Protein AF-A0A950DQW6-F1 (afdb_monomer_lite)

Foldseek 3Di:
DDDDDDPDPDDDDPPDDDDDQCPV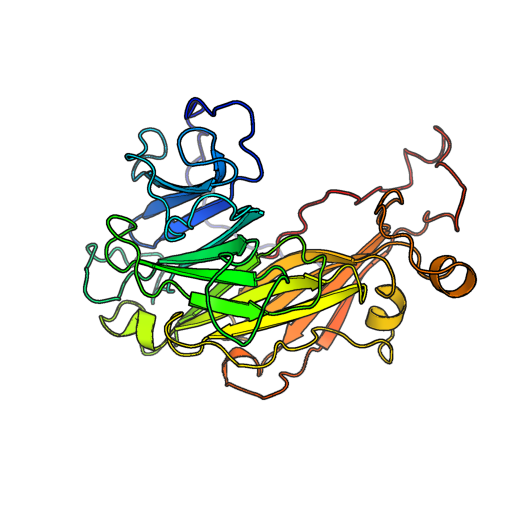ADPFKDDWDWDAWLLQKIKIKIFAGVVALPGFIWIWIDNPNHDIDPIDGLADDAPRPKHWAHKEKEWQAALDSPDNDDQDLLQLTKMKMWTFIFDRCDDDPPAHGFIFTWMWIGSRSVPDIDLTDTLEHDHHDKDDKYKYKEFDSVCRSHSQRQQQIKIWMWIAHQVFLWIWIKIDRGNSNDIDHDTATLDDCVDPVNVQSGQFKDWLYKEAQHADPLHGKIKTKMWHAGNPVCVVVNHDSVLPDFTFWMKMWIFSCVNVDDVVTDIDIDTPGGFPPRDPPDDPQDPVCVVRTDRCSPDNNYDYDDND

Structure (mmCIF, N/CA/C/O backbone):
data_AF-A0A950DQW6-F1
#
_entry.id   AF-A0A950DQW6-F1
#
loop_
_atom_site.group_PDB
_atom_site.id
_atom_site.type_symbol
_atom_site.label_atom_id
_atom_site.label_alt_id
_atom_site.label_comp_id
_atom_site.label_asym_id
_atom_site.label_entity_id
_atom_site.label_seq_id
_atom_site.pdbx_PDB_ins_code
_atom_site.Cartn_x
_atom_site.Cartn_y
_atom_site.Cartn_z
_atom_site.occupancy
_atom_site.B_iso_or_equiv
_atom_site.auth_seq_id
_atom_site.auth_comp_id
_atom_site.auth_asym_id
_atom_site.auth_atom_id
_atom_site.pdbx_PDB_model_num
ATOM 1 N N . MET A 1 1 ? -10.529 -20.775 -22.006 1.00 30.48 1 MET A N 1
ATOM 2 C CA . MET A 1 1 ? -11.996 -20.760 -21.811 1.00 30.48 1 MET A CA 1
ATOM 3 C C . MET A 1 1 ? -12.328 -21.709 -20.666 1.00 30.48 1 MET A C 1
ATOM 5 O O . MET A 1 1 ? -12.429 -22.908 -20.880 1.00 30.48 1 MET A O 1
ATOM 9 N N . ILE A 1 2 ? -12.383 -21.191 -19.439 1.00 21.44 2 ILE A N 1
ATOM 10 C CA . ILE A 1 2 ? -12.885 -21.919 -18.269 1.00 21.44 2 ILE A CA 1
ATOM 11 C C . ILE A 1 2 ? -14.043 -21.086 -17.743 1.00 21.44 2 ILE A C 1
ATOM 13 O O . ILE A 1 2 ? -13.856 -20.002 -17.204 1.00 21.44 2 ILE A O 1
ATOM 17 N N . THR A 1 3 ? -15.249 -21.579 -17.986 1.00 24.48 3 THR A N 1
ATOM 18 C CA . THR A 1 3 ? -16.487 -21.038 -17.442 1.00 24.48 3 THR A CA 1
ATOM 19 C C . THR A 1 3 ? -16.648 -21.609 -16.037 1.00 24.48 3 THR A C 1
ATOM 21 O O . THR A 1 3 ? -16.769 -22.824 -15.881 1.00 24.48 3 THR A O 1
ATOM 24 N N . ARG A 1 4 ? -16.672 -20.760 -15.008 1.00 22.86 4 ARG A N 1
ATOM 25 C CA . ARG A 1 4 ? -17.333 -21.093 -13.743 1.00 22.86 4 ARG A CA 1
ATOM 26 C C . ARG A 1 4 ? -18.524 -20.166 -13.578 1.00 22.86 4 ARG A C 1
ATOM 28 O O . ARG A 1 4 ? -18.379 -18.953 -13.532 1.00 22.86 4 ARG A O 1
ATOM 35 N N . VAL A 1 5 ? -19.700 -20.782 -13.547 1.00 30.80 5 VAL A N 1
ATOM 36 C CA . VAL A 1 5 ? -20.969 -20.156 -13.192 1.00 30.80 5 VAL A CA 1
ATOM 37 C C . VAL A 1 5 ? -21.014 -20.142 -11.667 1.00 30.80 5 VAL A C 1
ATOM 39 O O . VAL A 1 5 ? -21.208 -21.189 -11.052 1.00 30.80 5 VAL A O 1
ATOM 42 N N . ALA A 1 6 ? -20.765 -18.986 -11.056 1.00 29.41 6 ALA A N 1
ATOM 43 C CA . ALA A 1 6 ? -21.131 -18.762 -9.666 1.00 29.41 6 ALA A CA 1
ATOM 44 C C . ALA A 1 6 ? -22.599 -18.322 -9.648 1.00 29.41 6 ALA A C 1
ATOM 46 O O . ALA A 1 6 ? -22.959 -17.309 -10.247 1.00 29.41 6 ALA A O 1
ATOM 47 N N . ASN A 1 7 ? -23.454 -19.116 -9.005 1.00 33.16 7 ASN A N 1
ATOM 48 C CA . ASN A 1 7 ? -24.807 -18.699 -8.658 1.00 33.16 7 ASN A CA 1
ATOM 49 C C . ASN A 1 7 ? -24.687 -17.600 -7.593 1.00 33.16 7 ASN A C 1
ATOM 51 O O . ASN A 1 7 ? -24.539 -17.904 -6.413 1.00 33.16 7 ASN A O 1
ATOM 55 N N . ALA A 1 8 ? -24.689 -16.338 -8.018 1.00 33.97 8 ALA A N 1
ATOM 56 C CA . ALA A 1 8 ? -24.866 -15.212 -7.116 1.00 33.97 8 ALA A CA 1
ATOM 57 C C . ALA A 1 8 ? -26.352 -15.142 -6.737 1.00 33.97 8 ALA A C 1
ATOM 59 O O . ALA A 1 8 ? -27.194 -14.748 -7.549 1.00 33.97 8 ALA A O 1
ATOM 60 N N . ASP A 1 9 ? -26.678 -15.579 -5.522 1.00 41.03 9 ASP A N 1
ATOM 61 C CA . ASP A 1 9 ? -27.980 -15.326 -4.919 1.00 41.03 9 ASP A CA 1
ATOM 62 C C . ASP A 1 9 ? -28.146 -13.807 -4.758 1.00 41.03 9 ASP A C 1
ATOM 64 O O . ASP A 1 9 ? -27.515 -13.180 -3.912 1.00 41.03 9 ASP A O 1
ATOM 68 N N . SER A 1 10 ? -29.019 -13.233 -5.591 1.00 33.06 10 SER A N 1
ATOM 69 C CA . SER A 1 10 ? -29.395 -11.811 -5.692 1.00 33.06 10 SER A CA 1
ATOM 70 C C . SER A 1 10 ? -28.283 -10.815 -6.095 1.00 33.06 10 SER A C 1
ATOM 72 O O . SER A 1 10 ? -27.164 -10.881 -5.596 1.00 33.06 10 SER A O 1
ATOM 74 N N . PRO A 1 11 ? -28.579 -9.837 -6.983 1.00 36.22 11 PRO A N 1
ATOM 75 C CA . PRO A 1 11 ? -27.675 -8.716 -7.220 1.00 36.22 11 PRO A CA 1
ATOM 76 C C . PRO A 1 11 ? -27.409 -7.982 -5.897 1.00 36.22 11 PRO A C 1
ATOM 78 O O . PRO A 1 11 ? -28.360 -7.803 -5.125 1.00 36.22 11 PRO A O 1
ATOM 81 N N . PRO A 1 12 ? -26.176 -7.514 -5.636 1.00 43.56 12 PRO A N 1
ATOM 82 C CA . PRO A 1 12 ? -25.936 -6.597 -4.530 1.00 43.56 12 PRO A CA 1
ATOM 83 C C . PRO A 1 12 ? -26.882 -5.384 -4.647 1.00 43.56 12 PRO A C 1
ATOM 85 O O . PRO A 1 12 ? -27.310 -5.052 -5.761 1.00 43.56 12 PRO A O 1
ATOM 88 N N . PRO A 1 13 ? -27.241 -4.726 -3.525 1.00 36.94 13 PRO A N 1
ATOM 89 C CA . PRO A 1 13 ? -28.048 -3.510 -3.549 1.00 36.94 13 PRO A CA 1
ATOM 90 C C . PRO A 1 13 ? -27.504 -2.561 -4.616 1.00 36.94 13 PRO A C 1
ATOM 92 O O . PRO A 1 13 ? -26.294 -2.352 -4.677 1.00 36.94 13 PRO A O 1
ATOM 95 N N . ALA A 1 14 ? -28.378 -2.041 -5.484 1.00 34.03 14 ALA A N 1
ATOM 96 C CA . ALA A 1 14 ? -27.968 -1.171 -6.579 1.00 34.03 14 ALA A CA 1
ATOM 97 C C . ALA A 1 14 ? -27.084 -0.041 -6.030 1.00 34.03 14 ALA A C 1
ATOM 99 O O . ALA A 1 14 ? -27.570 0.816 -5.292 1.00 34.03 14 ALA A O 1
ATOM 100 N N . MET A 1 15 ? -25.790 -0.063 -6.365 1.00 31.48 15 MET A N 1
ATOM 101 C CA . MET A 1 15 ? -24.865 1.005 -6.007 1.00 31.48 15 MET A CA 1
ATOM 102 C C . MET A 1 15 ? -25.281 2.252 -6.783 1.00 31.48 15 MET A C 1
ATOM 104 O O . MET A 1 15 ? -24.965 2.416 -7.959 1.00 31.48 15 MET A O 1
ATOM 108 N N . THR A 1 16 ? -26.067 3.116 -6.151 1.00 36.66 16 THR A N 1
ATOM 109 C CA . THR A 1 16 ? -26.321 4.454 -6.672 1.00 36.66 16 THR A CA 1
ATOM 110 C C . THR A 1 16 ? -25.118 5.314 -6.330 1.00 36.66 16 THR A C 1
ATOM 112 O O . THR A 1 16 ? -24.891 5.600 -5.156 1.00 36.66 16 THR A O 1
ATOM 115 N N . PHE A 1 17 ? -24.361 5.737 -7.343 1.00 40.12 17 PHE A N 1
ATOM 116 C CA . PHE A 1 17 ? -23.368 6.792 -7.172 1.00 40.12 17 PHE A CA 1
ATOM 117 C C . PHE A 1 17 ? -24.068 8.036 -6.610 1.00 40.12 17 PHE A C 1
ATOM 119 O O . PHE A 1 17 ? -25.063 8.512 -7.168 1.00 40.12 17 PHE A O 1
ATOM 126 N N . THR A 1 18 ? -23.600 8.523 -5.464 1.00 44.94 18 THR A N 1
ATOM 127 C CA . THR A 1 18 ? -24.078 9.772 -4.874 1.00 44.94 18 THR A CA 1
ATOM 128 C C . THR A 1 18 ? -23.584 10.968 -5.689 1.00 44.94 18 THR A C 1
ATOM 130 O O . THR A 1 18 ? -22.710 10.867 -6.548 1.00 44.94 18 THR A O 1
ATOM 133 N N . LYS A 1 19 ? -24.198 12.129 -5.451 1.00 45.84 19 LYS A N 1
ATOM 134 C CA . LYS A 1 19 ? -23.789 13.408 -6.041 1.00 45.84 19 LYS A CA 1
ATOM 135 C C . LYS A 1 19 ? -22.305 13.660 -5.743 1.00 45.84 19 LYS A C 1
ATOM 137 O O . LYS A 1 19 ? -21.916 13.514 -4.590 1.00 45.84 19 LYS A O 1
ATOM 142 N N . ASN A 1 20 ? -21.531 14.088 -6.748 1.00 45.97 20 ASN A N 1
ATOM 143 C CA . ASN A 1 20 ? -20.126 14.484 -6.592 1.00 45.97 20 ASN A CA 1
ATOM 144 C C . ASN A 1 20 ? -19.939 15.328 -5.321 1.00 45.97 20 ASN A C 1
ATOM 146 O O . ASN A 1 20 ? -20.521 16.414 -5.207 1.00 45.97 20 ASN A O 1
ATOM 150 N N . ALA A 1 21 ? -19.144 14.821 -4.381 1.00 48.75 21 ALA A N 1
ATOM 151 C CA . ALA A 1 21 ? -18.649 15.604 -3.265 1.00 48.75 21 ALA A CA 1
ATOM 152 C C . ALA A 1 21 ? -17.524 16.493 -3.808 1.00 48.75 21 ALA A C 1
ATOM 154 O O . ALA A 1 21 ? -16.380 16.068 -3.926 1.00 48.75 21 ALA A O 1
ATOM 155 N N . ASP A 1 22 ? -17.877 17.708 -4.221 1.00 48.94 22 ASP A N 1
ATOM 156 C CA . ASP A 1 22 ? -16.896 18.730 -4.576 1.00 48.94 22 ASP A CA 1
ATOM 157 C C . ASP A 1 22 ? -16.252 19.233 -3.278 1.00 48.94 22 ASP A C 1
ATOM 159 O O . ASP A 1 22 ? -16.757 20.138 -2.606 1.00 48.94 22 ASP A O 1
ATOM 163 N N . VAL A 1 23 ? -15.169 18.574 -2.872 1.00 51.16 23 VAL A N 1
ATOM 164 C CA . VAL A 1 23 ? -14.295 19.020 -1.785 1.00 51.16 23 VAL A CA 1
ATOM 165 C C . VAL A 1 23 ? -13.404 20.136 -2.314 1.00 51.16 23 VAL A C 1
ATOM 167 O O . VAL A 1 23 ? -12.206 19.935 -2.404 1.00 51.16 23 VAL A O 1
ATOM 170 N N . GLY A 1 24 ? -14.006 21.264 -2.724 1.00 45.72 24 GLY A N 1
ATOM 171 C CA . GLY A 1 24 ? -13.382 22.374 -3.460 1.00 45.72 24 GLY A CA 1
ATOM 172 C C . GLY A 1 24 ? -11.857 22.378 -3.399 1.00 45.72 24 GLY A C 1
ATOM 173 O O . GLY A 1 24 ? -11.279 22.978 -2.493 1.00 45.72 24 GLY A O 1
ATOM 174 N N . SER A 1 25 ? -11.221 21.651 -4.322 1.00 45.28 25 SER A N 1
ATOM 175 C CA . SER A 1 25 ? -9.782 21.443 -4.258 1.00 45.28 25 SER A CA 1
ATOM 176 C C . SER A 1 25 ? -9.095 22.688 -4.799 1.00 45.28 25 SER A C 1
ATOM 178 O O . SER A 1 25 ? -9.483 23.269 -5.821 1.00 45.28 25 SER A O 1
ATOM 180 N N . GLY A 1 26 ? -8.096 23.165 -4.059 1.00 45.03 26 GLY A N 1
ATOM 181 C CA . GLY A 1 26 ? -7.229 24.230 -4.534 1.00 45.03 26 GLY A CA 1
ATOM 182 C C . GLY A 1 26 ? -6.504 23.802 -5.811 1.00 45.03 26 GLY A C 1
ATOM 183 O O . GLY A 1 26 ? -6.359 22.620 -6.117 1.00 45.03 26 GLY A O 1
ATOM 184 N N . LYS A 1 27 ? -6.017 24.780 -6.576 1.00 43.19 27 LYS A N 1
ATOM 185 C CA . LYS A 1 27 ? -5.083 24.506 -7.673 1.00 43.19 27 LYS A CA 1
ATOM 186 C C . LYS A 1 27 ? -3.888 23.725 -7.110 1.00 43.19 27 LYS A C 1
ATOM 188 O O . LYS A 1 27 ? -3.197 24.270 -6.255 1.00 43.19 27 LYS A O 1
ATOM 193 N N . GLY A 1 28 ? -3.646 22.516 -7.613 1.00 54.31 28 GLY A N 1
ATOM 194 C CA . GLY A 1 28 ? -2.479 21.710 -7.246 1.00 54.31 28 GLY A CA 1
ATOM 195 C C . GLY A 1 28 ? -2.782 20.364 -6.596 1.00 54.31 28 GLY A C 1
ATOM 196 O O . GLY A 1 28 ? -1.838 19.612 -6.431 1.00 54.31 28 GLY A O 1
ATOM 197 N N . SER A 1 29 ? -4.041 20.037 -6.270 1.00 67.19 29 SER A N 1
ATOM 198 C CA . SER A 1 29 ? -4.356 18.736 -5.667 1.00 67.19 29 SER A CA 1
ATOM 199 C C . SER A 1 29 ? -4.476 17.611 -6.704 1.00 67.19 29 SER A C 1
ATOM 201 O O . SER A 1 29 ? -5.295 17.728 -7.620 1.00 67.19 29 SER A O 1
ATOM 203 N N . ASN A 1 30 ? -3.705 16.531 -6.556 1.00 70.44 30 ASN A N 1
ATOM 204 C CA . ASN A 1 30 ? -3.698 15.351 -7.434 1.00 70.44 30 ASN A CA 1
ATOM 205 C C . ASN A 1 30 ? -3.664 14.033 -6.635 1.00 70.44 30 ASN A C 1
ATOM 207 O O . ASN A 1 30 ? -3.485 14.030 -5.419 1.00 70.44 30 ASN A O 1
ATOM 211 N N . GLU A 1 31 ? -3.925 12.932 -7.348 1.00 76.75 31 GLU A N 1
ATOM 212 C CA . GLU A 1 31 ? -3.813 11.538 -6.878 1.00 76.75 31 GLU A CA 1
ATOM 213 C C . GLU A 1 31 ? -4.526 11.227 -5.553 1.00 76.75 31 GLU A C 1
ATOM 215 O O . GLU A 1 31 ? -3.910 10.845 -4.560 1.00 76.75 31 GLU A O 1
ATOM 220 N N . PRO A 1 32 ? -5.862 11.378 -5.518 1.00 83.38 32 PRO A N 1
ATOM 221 C CA . PRO A 1 32 ? -6.625 10.985 -4.351 1.00 83.38 32 PRO A CA 1
ATOM 222 C C . PRO A 1 32 ? -6.625 9.460 -4.174 1.00 83.38 32 PRO A C 1
ATOM 224 O O . PRO A 1 32 ? -7.004 8.734 -5.094 1.00 83.38 32 PRO A O 1
ATOM 227 N N . GLN A 1 33 ? -6.327 8.989 -2.964 1.00 86.69 33 GLN A N 1
ATOM 228 C CA . GLN A 1 33 ? -6.547 7.598 -2.558 1.00 86.69 33 GLN A CA 1
ATOM 229 C C . GLN A 1 33 ? -7.661 7.509 -1.516 1.00 86.69 33 GLN A C 1
ATOM 231 O O . GLN A 1 33 ? -7.844 8.402 -0.682 1.00 86.69 33 GLN A O 1
ATOM 236 N N . LEU A 1 34 ? -8.420 6.416 -1.564 1.00 89.62 34 LEU A N 1
ATOM 237 C CA . LEU A 1 34 ? -9.551 6.167 -0.678 1.00 89.62 34 LEU A CA 1
ATOM 238 C C . LEU A 1 34 ? -9.427 4.793 -0.029 1.00 89.62 34 LEU A C 1
ATOM 240 O O . LEU A 1 34 ? -9.186 3.802 -0.712 1.00 89.62 34 LEU A O 1
ATOM 244 N N . ILE A 1 35 ? -9.711 4.720 1.269 1.00 89.50 35 ILE A N 1
ATOM 245 C CA . ILE A 1 35 ? -9.928 3.446 1.956 1.00 89.50 35 ILE A CA 1
ATOM 246 C C . ILE A 1 35 ? -11.090 3.548 2.934 1.00 89.50 35 ILE A C 1
ATOM 248 O O . ILE A 1 35 ? -11.353 4.607 3.504 1.00 89.50 35 ILE A O 1
ATOM 252 N N . THR A 1 36 ? -11.790 2.441 3.152 1.00 87.62 36 THR A N 1
ATOM 253 C CA . THR A 1 36 ? -12.895 2.358 4.107 1.00 87.62 36 THR A CA 1
ATOM 254 C C . THR A 1 36 ? -12.518 1.406 5.232 1.00 87.62 36 THR A C 1
ATOM 256 O O . THR A 1 36 ? -12.153 0.260 4.979 1.00 87.62 36 THR A O 1
ATOM 259 N N . ASP A 1 37 ? -12.610 1.878 6.477 1.00 86.19 37 ASP A N 1
ATOM 260 C CA . ASP A 1 37 ? -12.494 0.995 7.633 1.00 86.19 37 ASP A CA 1
ATOM 261 C C . ASP A 1 37 ? -13.801 0.224 7.863 1.00 86.19 37 ASP A C 1
ATOM 263 O O . ASP A 1 37 ? -14.869 0.527 7.330 1.00 86.19 37 ASP A O 1
ATOM 267 N N . GLN A 1 38 ? -13.738 -0.779 8.723 1.00 78.31 38 GLN A N 1
ATOM 268 C CA . GLN A 1 38 ? -14.866 -1.665 9.002 1.00 78.31 38 GLN A CA 1
ATOM 269 C C . GLN A 1 38 ? -16.037 -0.998 9.740 1.00 78.31 38 GLN A C 1
ATOM 271 O O . GLN A 1 38 ? -17.124 -1.566 9.821 1.00 78.31 38 GLN A O 1
ATOM 276 N N . THR A 1 39 ? -15.865 0.220 10.257 1.00 79.62 39 THR A N 1
ATOM 277 C CA . THR A 1 39 ? -16.995 1.001 10.784 1.00 79.62 39 THR A CA 1
ATOM 278 C C . THR A 1 39 ? -17.827 1.633 9.665 1.00 79.62 39 THR A C 1
ATOM 280 O O . THR A 1 39 ? -18.863 2.237 9.939 1.00 79.62 39 THR A O 1
ATOM 283 N N . GLY A 1 40 ? -17.385 1.501 8.408 1.00 82.38 40 GLY A N 1
ATOM 284 C CA . GLY A 1 40 ? -17.963 2.164 7.243 1.00 82.38 40 GLY A CA 1
ATOM 285 C C . GLY A 1 40 ? -17.451 3.593 7.057 1.00 82.38 40 GLY A C 1
ATOM 286 O O . GLY A 1 40 ? -17.933 4.306 6.176 1.00 82.38 40 GLY A O 1
ATOM 287 N N . LYS A 1 41 ? -16.478 4.035 7.866 1.00 86.81 41 LYS A N 1
ATOM 288 C CA . LYS A 1 41 ? -15.852 5.342 7.691 1.00 86.81 41 LYS A CA 1
ATOM 289 C C . LYS A 1 41 ? -14.847 5.263 6.550 1.00 86.81 41 LYS A C 1
ATOM 291 O O . LYS A 1 41 ? -13.959 4.417 6.547 1.00 86.81 41 LYS A O 1
ATOM 296 N N . THR A 1 42 ? -14.988 6.174 5.599 1.00 90.88 42 THR A N 1
ATOM 297 C CA . THR A 1 42 ? -14.091 6.313 4.454 1.00 90.88 42 THR A CA 1
ATOM 298 C C . THR A 1 42 ? -13.107 7.444 4.701 1.00 90.88 42 THR A C 1
ATOM 300 O O . THR A 1 42 ? -13.492 8.506 5.193 1.00 90.88 42 THR A O 1
ATOM 303 N N . TYR A 1 43 ? -11.851 7.212 4.349 1.00 92.06 43 TYR A N 1
ATOM 304 C CA . TYR A 1 43 ? -10.736 8.142 4.430 1.00 92.06 43 TYR A CA 1
ATOM 305 C C . TYR A 1 43 ? -10.285 8.469 3.017 1.00 92.06 43 TYR A C 1
ATOM 307 O O . TYR A 1 43 ? -10.163 7.567 2.197 1.00 92.06 43 TYR A O 1
ATOM 315 N N . LEU A 1 44 ? -10.066 9.749 2.754 1.00 91.19 44 LEU A N 1
ATOM 316 C CA . LEU A 1 44 ? -9.563 10.300 1.505 1.00 91.19 44 LEU A CA 1
ATOM 317 C C . LEU A 1 44 ? -8.228 10.967 1.810 1.00 91.19 44 LEU A C 1
ATOM 319 O O . LEU A 1 44 ? -8.213 11.896 2.617 1.00 91.19 44 LEU A O 1
ATOM 323 N N . THR A 1 45 ? -7.150 10.523 1.177 1.00 88.50 45 THR A N 1
ATOM 324 C CA . THR A 1 45 ? -5.857 11.218 1.185 1.00 88.50 45 THR A CA 1
ATOM 325 C C . THR A 1 45 ? -5.578 11.815 -0.186 1.00 88.50 45 THR A C 1
ATOM 327 O O . THR A 1 45 ? -6.060 11.281 -1.182 1.00 88.50 45 THR A O 1
ATOM 330 N N . TRP A 1 46 ? -4.857 12.929 -0.246 1.00 84.62 46 TRP A N 1
ATOM 331 C CA . TRP A 1 46 ? -4.382 13.522 -1.498 1.00 84.62 46 TRP A CA 1
ATOM 332 C C . TRP A 1 46 ? -3.117 14.341 -1.263 1.00 84.62 46 TRP A C 1
ATOM 334 O O . TRP A 1 46 ? -2.830 14.767 -0.136 1.00 84.62 46 TRP A O 1
ATOM 344 N N . GLN A 1 47 ? -2.418 14.614 -2.359 1.00 79.19 47 GLN A N 1
ATOM 345 C CA . GLN A 1 47 ? -1.258 15.488 -2.378 1.00 79.19 47 GLN A CA 1
ATOM 346 C C . GLN A 1 47 ? -1.573 16.861 -2.970 1.00 79.19 47 GLN A C 1
ATOM 348 O O . GLN A 1 47 ? -2.585 17.042 -3.648 1.00 79.19 47 GLN A O 1
ATOM 353 N N . GLY A 1 48 ? -0.727 17.850 -2.669 1.00 64.50 48 GLY A N 1
ATOM 354 C CA . GLY A 1 48 ? -0.744 19.157 -3.325 1.00 64.50 48 GLY A CA 1
ATOM 355 C C . GLY A 1 48 ? -1.795 20.160 -2.829 1.00 64.50 48 GLY A C 1
ATOM 356 O O . GLY A 1 48 ? -2.401 20.887 -3.623 1.00 64.50 48 GLY A O 1
ATOM 357 N N . ASP A 1 49 ? -2.019 20.259 -1.515 1.00 65.06 49 ASP A N 1
ATOM 358 C CA . ASP A 1 49 ? -2.869 21.319 -0.954 1.00 65.06 49 ASP A CA 1
ATOM 359 C C . ASP A 1 49 ? -2.078 22.617 -0.682 1.00 65.06 49 ASP A C 1
ATOM 361 O O . ASP A 1 49 ? -1.018 22.610 -0.064 1.00 65.06 49 ASP A O 1
ATOM 365 N N . SER A 1 50 ? -2.610 23.752 -1.151 1.00 53.31 50 SER A N 1
ATOM 366 C CA . SER A 1 50 ? -2.044 25.103 -0.977 1.00 53.31 50 SER A CA 1
ATOM 367 C C . SER A 1 50 ? -2.305 25.756 0.392 1.00 53.31 50 SER A C 1
ATOM 369 O O . SER A 1 50 ? -1.781 26.838 0.670 1.00 53.31 50 SER A O 1
ATOM 371 N N . THR A 1 51 ? -3.170 25.160 1.218 1.00 56.50 51 THR A N 1
ATOM 372 C CA . THR A 1 51 ? -3.563 25.676 2.544 1.00 56.50 51 THR A CA 1
ATOM 373 C C . THR A 1 51 ? -2.600 25.261 3.654 1.00 56.50 51 THR A C 1
ATOM 375 O O . THR A 1 51 ? -2.481 25.950 4.669 1.00 56.50 51 THR A O 1
ATOM 378 N N . VAL A 1 52 ? -1.874 24.171 3.428 1.00 55.62 52 VAL A N 1
ATOM 379 C CA . VAL A 1 52 ? -0.617 23.814 4.086 1.00 55.62 52 VAL A CA 1
ATOM 380 C C . VAL A 1 52 ? 0.521 24.253 3.159 1.00 55.62 52 VAL A C 1
ATOM 382 O O . VAL A 1 52 ? 0.298 24.431 1.966 1.00 55.62 52 VAL A O 1
ATOM 385 N N . ALA A 1 53 ? 1.711 24.556 3.685 1.00 55.19 53 ALA A N 1
ATOM 386 C CA . ALA A 1 53 ? 2.826 25.007 2.850 1.00 55.19 53 ALA A CA 1
ATOM 387 C C . ALA A 1 53 ? 3.045 23.999 1.707 1.00 55.19 53 ALA A C 1
ATOM 389 O O . ALA A 1 53 ? 3.400 22.857 1.964 1.00 55.19 53 ALA A O 1
ATOM 390 N N . PHE A 1 54 ? 2.730 24.407 0.476 1.00 51.66 54 PHE A N 1
ATOM 391 C CA . PHE A 1 54 ? 2.693 23.497 -0.661 1.00 51.66 54 PHE A CA 1
ATOM 392 C C . PHE A 1 54 ? 4.087 22.926 -0.959 1.00 51.66 54 PHE A C 1
ATOM 394 O O . PHE A 1 54 ? 5.052 23.703 -0.957 1.00 51.66 54 PHE A O 1
ATOM 401 N N . PRO A 1 55 ? 4.171 21.635 -1.333 1.00 57.00 55 PRO A N 1
ATOM 402 C CA . PRO A 1 55 ? 3.095 20.645 -1.382 1.00 57.00 55 PRO A CA 1
ATOM 403 C C . PRO A 1 55 ? 2.935 19.946 -0.029 1.00 57.00 55 PRO A C 1
ATOM 405 O O . PRO A 1 55 ? 3.862 19.325 0.479 1.00 57.00 55 PRO A O 1
ATOM 408 N N . GLY A 1 56 ? 1.744 20.070 0.559 1.00 70.31 56 GLY A N 1
ATOM 409 C CA . GLY A 1 56 ? 1.371 19.318 1.751 1.00 70.31 56 GLY A CA 1
ATOM 410 C C . GLY A 1 56 ? 0.328 18.257 1.421 1.00 70.31 56 GLY A C 1
ATOM 411 O O . GLY A 1 56 ? -0.541 18.465 0.570 1.00 70.31 56 GLY A O 1
ATOM 412 N N . THR A 1 57 ? 0.420 17.139 2.125 1.00 80.25 57 THR A N 1
ATOM 413 C CA . THR A 1 57 ? -0.491 15.999 2.048 1.00 80.25 57 THR A CA 1
ATOM 414 C C . THR A 1 57 ? -1.559 16.092 3.126 1.00 80.25 57 THR A C 1
ATOM 416 O O . THR A 1 57 ? -1.281 16.458 4.277 1.00 80.25 57 THR A O 1
ATOM 419 N N . LEU A 1 58 ? -2.791 15.736 2.788 1.00 84.69 58 LEU A N 1
ATOM 420 C CA . LEU A 1 58 ? -3.912 15.826 3.713 1.00 84.69 58 LEU A CA 1
ATOM 421 C C . LEU A 1 58 ? -4.750 14.563 3.686 1.00 84.69 58 LEU A C 1
ATOM 423 O O . LEU A 1 58 ? -4.944 13.960 2.640 1.00 84.69 58 LEU A O 1
ATOM 427 N N . VAL A 1 59 ? -5.324 14.241 4.842 1.00 88.38 59 VAL A N 1
ATOM 428 C CA . VAL A 1 59 ? -6.364 13.230 4.990 1.00 88.38 59 VAL A CA 1
ATOM 429 C C . VAL A 1 59 ? -7.649 13.883 5.463 1.00 88.38 59 VAL A C 1
ATOM 431 O O . VAL A 1 59 ? -7.673 14.722 6.369 1.00 88.38 59 VAL A O 1
ATOM 434 N N . ASN A 1 60 ? -8.749 13.446 4.872 1.00 89.81 60 ASN A N 1
ATOM 435 C CA . ASN A 1 60 ? -10.097 13.757 5.287 1.00 89.81 60 ASN A CA 1
ATOM 436 C C . ASN A 1 60 ? -10.907 12.470 5.468 1.00 89.81 60 ASN A C 1
ATOM 438 O O . ASN A 1 60 ? -10.528 11.417 4.969 1.00 89.81 60 ASN A O 1
ATOM 442 N N . SER A 1 61 ? -12.023 12.526 6.190 1.00 89.94 61 SER A N 1
ATOM 443 C CA . SER A 1 61 ? -12.871 11.357 6.420 1.00 89.94 61 SER A CA 1
ATOM 444 C C . SER A 1 61 ? -14.354 11.680 6.303 1.00 89.94 61 SER A C 1
ATOM 446 O O . SER A 1 61 ? -14.775 12.813 6.533 1.00 89.94 61 SER A O 1
ATOM 448 N N . THR A 1 62 ? -15.150 10.671 5.971 1.00 88.50 62 THR A N 1
ATOM 449 C CA . THR A 1 62 ? -16.608 10.745 5.866 1.00 88.50 62 THR A CA 1
ATOM 450 C C . THR A 1 62 ? -17.246 9.441 6.337 1.00 88.50 62 THR A C 1
ATOM 452 O O . THR A 1 62 ? -16.662 8.367 6.212 1.00 88.50 62 THR A O 1
ATOM 455 N N . THR A 1 63 ? -18.454 9.523 6.886 1.00 87.31 63 THR A N 1
ATOM 456 C CA . THR A 1 63 ? -19.285 8.355 7.228 1.00 87.31 63 THR A CA 1
ATOM 457 C C . THR A 1 63 ? -20.478 8.188 6.289 1.00 87.31 63 THR A C 1
ATOM 459 O O . THR A 1 63 ? -21.202 7.207 6.398 1.00 87.31 63 THR A O 1
ATOM 462 N N . ASP A 1 64 ? -20.729 9.163 5.410 1.00 83.56 64 ASP A N 1
ATOM 463 C CA . ASP A 1 64 ? -21.902 9.200 4.526 1.00 83.56 64 ASP A CA 1
ATOM 464 C C . ASP A 1 64 ? -21.535 9.345 3.036 1.00 83.56 64 ASP A C 1
ATOM 466 O O . ASP A 1 64 ? -22.417 9.328 2.178 1.00 83.56 64 ASP A O 1
ATOM 470 N N . GLY A 1 65 ? -20.244 9.499 2.720 1.00 80.81 65 GLY A N 1
ATOM 471 C CA . GLY A 1 65 ? -19.744 9.672 1.356 1.00 80.81 65 GLY A CA 1
ATOM 472 C C . GLY A 1 65 ? -20.021 11.050 0.745 1.00 80.81 65 GLY A C 1
ATOM 473 O O . GLY A 1 65 ? -19.737 11.256 -0.431 1.00 80.81 65 GLY A O 1
ATOM 474 N N . THR A 1 66 ? -20.593 11.993 1.500 1.00 78.94 66 THR A N 1
ATOM 475 C CA . THR A 1 66 ? -21.028 13.309 0.991 1.00 78.94 66 THR A CA 1
ATOM 476 C C . THR A 1 66 ? -20.554 14.486 1.841 1.00 78.94 66 THR A C 1
ATOM 478 O O . THR A 1 66 ? -20.297 15.563 1.307 1.00 78.94 66 THR A O 1
ATOM 481 N N . SER A 1 67 ? -20.400 14.283 3.146 1.00 83.50 67 SER A N 1
ATOM 482 C CA . SER A 1 67 ? -19.947 15.267 4.118 1.00 83.50 67 SER A CA 1
ATOM 483 C C . SER A 1 67 ? -18.601 14.822 4.662 1.00 83.50 67 SER A C 1
ATOM 485 O O . SER A 1 67 ? -18.494 13.775 5.307 1.00 83.50 67 SER A O 1
ATOM 487 N N . PHE A 1 68 ? -17.569 15.617 4.405 1.00 86.12 68 PHE A N 1
ATOM 488 C CA . PHE A 1 68 ? -16.222 15.334 4.875 1.00 86.12 68 PHE A CA 1
ATOM 489 C C . PHE A 1 68 ? -15.861 16.197 6.088 1.00 86.12 68 PHE A C 1
ATOM 491 O O . PHE A 1 68 ? -16.342 17.321 6.247 1.00 86.12 68 PHE A O 1
ATOM 498 N N . THR A 1 69 ? -15.015 15.654 6.960 1.00 87.19 69 THR A N 1
ATOM 499 C CA . THR A 1 69 ? -14.461 16.362 8.117 1.00 87.19 69 THR A CA 1
ATOM 500 C C . THR A 1 69 ? -13.537 17.524 7.709 1.00 87.19 69 THR A C 1
ATOM 502 O O . THR A 1 69 ? -13.323 17.823 6.534 1.00 87.19 69 THR A O 1
ATOM 505 N N . THR A 1 70 ? -12.982 18.232 8.693 1.00 85.88 70 THR A N 1
ATOM 506 C CA . THR A 1 70 ? -11.877 19.162 8.430 1.00 85.88 70 THR A CA 1
ATOM 507 C C . THR A 1 70 ? -10.619 18.368 8.065 1.00 85.88 70 THR A C 1
ATOM 509 O O . THR A 1 70 ? -10.276 17.466 8.835 1.00 85.88 70 THR A O 1
ATOM 512 N N . PRO A 1 71 ? -9.914 18.711 6.968 1.00 85.12 71 PRO A N 1
ATOM 513 C CA . PRO A 1 71 ? -8.661 18.059 6.601 1.00 85.12 71 PRO A CA 1
ATOM 514 C C . PRO A 1 71 ? -7.622 18.095 7.727 1.00 85.12 71 PRO A C 1
ATOM 516 O O . PRO A 1 71 ? -7.533 19.061 8.494 1.00 85.12 71 PRO A O 1
ATOM 519 N N . LYS A 1 72 ? -6.833 17.028 7.824 1.00 85.88 72 LYS A N 1
ATOM 520 C CA . LYS A 1 72 ? -5.731 16.856 8.774 1.00 85.88 72 LYS A CA 1
ATOM 521 C C . LYS A 1 72 ? -4.460 16.539 8.005 1.00 85.88 72 LYS A C 1
ATOM 523 O O . LYS A 1 72 ? -4.536 15.809 7.031 1.00 85.88 72 LYS A O 1
ATOM 528 N N . ALA A 1 73 ? -3.319 17.043 8.464 1.00 83.62 73 ALA A N 1
ATOM 529 C CA . ALA A 1 73 ? -2.010 16.670 7.935 1.00 83.62 73 ALA A CA 1
ATOM 530 C C . ALA A 1 73 ? -1.462 15.488 8.756 1.00 83.62 73 ALA A C 1
ATOM 532 O O . ALA A 1 73 ? -1.214 15.671 9.955 1.00 83.62 73 ALA A O 1
ATOM 533 N N . PRO A 1 74 ? -1.343 14.281 8.173 1.00 83.88 74 PRO A N 1
ATOM 534 C CA . PRO A 1 74 ? -0.692 13.153 8.833 1.00 83.88 74 PRO A CA 1
ATOM 535 C C . PRO A 1 74 ? 0.812 13.361 8.929 1.00 83.88 74 PRO A C 1
ATOM 537 O O . PRO A 1 74 ? 1.419 12.987 9.933 1.00 83.88 74 PRO A O 1
ATOM 540 N N . ASP A 1 75 ? 1.386 14.013 7.919 1.00 77.44 75 ASP A N 1
ATOM 541 C CA . ASP A 1 75 ? 2.780 14.402 7.922 1.00 77.44 75 ASP A CA 1
ATOM 542 C C . ASP A 1 75 ? 3.012 15.551 8.913 1.00 77.44 75 ASP A C 1
ATOM 544 O O . ASP A 1 75 ? 2.284 16.554 8.862 1.00 77.44 75 ASP A O 1
ATOM 548 N N . PRO A 1 76 ? 3.972 15.463 9.857 1.00 62.69 76 PRO A N 1
ATOM 549 C CA . PRO A 1 76 ? 4.259 16.601 10.707 1.00 62.69 76 PRO A CA 1
ATOM 550 C C . PRO A 1 76 ? 4.781 17.740 9.836 1.00 62.69 76 PRO A C 1
ATOM 552 O O . PRO A 1 76 ? 5.618 17.498 8.968 1.00 62.69 76 PRO A O 1
ATOM 555 N N . PRO A 1 77 ? 4.334 18.984 10.086 1.00 52.06 77 PRO A N 1
ATOM 556 C CA . PRO A 1 77 ? 4.774 20.121 9.310 1.00 52.06 77 PRO A CA 1
ATOM 557 C C . PRO A 1 77 ? 6.274 20.294 9.487 1.00 52.06 77 PRO A C 1
ATOM 559 O O . PRO A 1 77 ? 6.771 20.691 10.546 1.00 52.06 77 PRO A O 1
ATOM 562 N N . GLY A 1 78 ? 6.972 20.028 8.402 1.00 50.44 78 GLY A N 1
ATOM 563 C CA . GLY A 1 78 ? 8.314 20.477 8.194 1.00 50.44 78 GLY A CA 1
ATOM 564 C C . GLY A 1 78 ? 8.535 21.947 8.353 1.00 50.44 78 GLY A C 1
ATOM 565 O O . GLY A 1 78 ? 7.623 22.765 8.234 1.00 50.44 78 GLY A O 1
ATOM 566 N N . THR A 1 79 ? 9.800 22.324 8.488 1.00 45.31 79 THR A N 1
ATOM 567 C CA . THR A 1 79 ? 10.218 23.729 8.510 1.00 45.31 79 THR A CA 1
ATOM 568 C C . THR A 1 79 ? 10.148 24.420 7.133 1.00 45.31 79 THR A C 1
ATOM 570 O O . THR A 1 79 ? 10.944 25.314 6.858 1.00 45.31 79 THR A O 1
ATOM 573 N N . GLY A 1 80 ? 9.175 24.063 6.283 1.00 43.72 80 GLY A N 1
ATOM 574 C CA . GLY A 1 80 ? 8.768 24.846 5.109 1.00 43.72 80 GLY A CA 1
ATOM 575 C C . GLY A 1 80 ? 9.412 24.475 3.769 1.00 43.72 80 GLY A C 1
ATOM 576 O O . GLY A 1 80 ? 9.311 25.268 2.838 1.00 43.72 80 GLY A O 1
ATOM 577 N N . THR A 1 81 ? 10.065 23.315 3.652 1.00 48.44 81 THR A N 1
ATOM 578 C CA . THR A 1 81 ? 10.688 22.850 2.389 1.00 48.44 81 THR A CA 1
ATOM 579 C C . THR A 1 81 ? 10.376 21.399 2.040 1.00 48.44 81 THR A C 1
ATOM 581 O O . THR A 1 81 ? 10.947 20.869 1.093 1.00 48.44 81 THR A O 1
ATOM 584 N N . GLU A 1 82 ? 9.521 20.739 2.814 1.00 53.59 82 GLU A N 1
ATOM 585 C CA . GLU A 1 82 ? 9.169 19.343 2.575 1.00 53.59 82 GLU A CA 1
ATOM 586 C C . GLU A 1 82 ? 8.188 19.308 1.417 1.00 53.59 82 GLU A C 1
ATOM 588 O O . GLU A 1 82 ? 7.089 19.849 1.516 1.00 53.59 82 GLU A O 1
ATOM 593 N N . LEU A 1 83 ? 8.639 18.756 0.292 1.00 55.84 83 LEU A N 1
ATOM 594 C CA . LEU A 1 83 ? 7.726 18.399 -0.770 1.00 55.84 83 LEU A CA 1
ATOM 595 C C . LEU A 1 83 ? 7.068 17.088 -0.343 1.00 55.84 83 LEU A C 1
ATOM 597 O O . LEU A 1 83 ? 7.782 16.093 -0.353 1.00 55.84 83 LEU A O 1
ATOM 601 N N . GLY A 1 84 ? 5.804 17.104 0.089 1.00 58.62 84 GLY A N 1
ATOM 602 C CA . GLY A 1 84 ? 4.961 15.904 0.131 1.00 58.62 84 GLY A CA 1
ATOM 603 C C . GLY A 1 84 ? 4.505 15.543 -1.283 1.00 58.62 84 GLY A C 1
ATOM 604 O O . GLY A 1 84 ? 4.273 16.444 -2.099 1.00 58.62 84 GLY A O 1
ATOM 605 N N . GLY A 1 85 ? 4.454 14.254 -1.576 1.00 69.94 85 GLY A N 1
ATOM 606 C CA . GLY A 1 85 ? 4.230 13.675 -2.893 1.00 69.94 85 GLY A CA 1
ATOM 607 C C . GLY A 1 85 ? 3.084 12.677 -2.852 1.00 69.94 85 GLY A C 1
ATOM 608 O O . GLY A 1 85 ? 2.100 12.891 -2.147 1.00 69.94 85 GLY A O 1
ATOM 609 N N . ASP A 1 86 ? 3.204 11.606 -3.628 1.00 80.12 86 ASP A N 1
ATOM 610 C CA . ASP A 1 86 ? 2.216 10.533 -3.718 1.00 80.12 86 ASP A CA 1
ATOM 611 C C . ASP A 1 86 ? 1.860 10.016 -2.318 1.00 80.12 86 ASP A C 1
ATOM 613 O O . ASP A 1 86 ? 2.728 9.936 -1.442 1.00 80.12 86 ASP A O 1
ATOM 617 N N . VAL A 1 87 ? 0.570 9.732 -2.106 1.00 85.31 87 VAL A N 1
ATOM 618 C CA . VAL A 1 87 ? 0.033 9.292 -0.811 1.00 85.31 87 VAL A CA 1
ATOM 619 C C . VAL A 1 87 ? -0.767 8.000 -0.899 1.00 85.31 87 VAL A C 1
ATOM 621 O O . VAL A 1 87 ? -1.667 7.885 -1.730 1.00 85.31 87 VAL A O 1
ATOM 624 N N . ALA A 1 88 ? -0.592 7.122 0.087 1.00 90.19 88 ALA A N 1
ATOM 625 C CA . ALA A 1 88 ? -1.377 5.905 0.250 1.00 90.19 88 ALA A CA 1
ATOM 626 C C . ALA A 1 88 ? -2.004 5.767 1.650 1.00 90.19 88 ALA A C 1
ATOM 628 O O . ALA A 1 88 ? -1.693 6.496 2.597 1.00 90.19 88 ALA A O 1
ATOM 629 N N . LEU A 1 89 ? -2.983 4.860 1.756 1.00 93.06 89 LEU A N 1
ATOM 630 C CA . LEU A 1 89 ? -3.674 4.538 3.004 1.00 93.06 89 LEU A CA 1
ATOM 631 C C . LEU A 1 89 ? -3.932 3.036 3.116 1.00 93.06 89 LEU A C 1
ATOM 633 O O . LEU A 1 89 ? -4.464 2.419 2.193 1.00 93.06 89 LEU A O 1
ATOM 637 N N . ALA A 1 90 ? -3.726 2.491 4.312 1.00 94.12 90 ALA A N 1
ATOM 638 C CA . ALA A 1 90 ? -4.146 1.143 4.682 1.00 94.12 90 ALA A CA 1
ATOM 639 C C . ALA A 1 90 ? -4.953 1.133 5.992 1.00 94.12 90 ALA A C 1
ATOM 641 O O . ALA A 1 90 ? -4.940 2.080 6.779 1.00 94.12 90 ALA A O 1
ATOM 642 N N . THR A 1 91 ? -5.667 0.038 6.270 1.00 93.25 91 THR A N 1
ATOM 643 C CA . THR A 1 91 ? -6.371 -0.148 7.552 1.00 93.25 91 THR A CA 1
ATOM 644 C C . THR A 1 91 ? -6.167 -1.541 8.125 1.00 93.25 91 THR A C 1
ATOM 646 O O . THR A 1 91 ? -6.026 -2.521 7.389 1.00 93.25 91 THR A O 1
ATOM 649 N N . THR A 1 92 ? -6.213 -1.646 9.455 1.00 92.25 92 THR A N 1
ATOM 650 C CA . THR A 1 92 ? -6.261 -2.941 10.147 1.00 92.25 92 THR A CA 1
ATOM 651 C C . THR A 1 92 ? -7.426 -3.787 9.640 1.00 92.25 92 THR A C 1
ATOM 653 O O . THR A 1 92 ? -8.517 -3.272 9.390 1.00 92.25 92 THR A O 1
ATOM 656 N N . ASN A 1 93 ? -7.228 -5.101 9.550 1.00 89.56 93 ASN A N 1
ATOM 657 C CA . ASN A 1 93 ? -8.245 -6.019 9.048 1.00 89.56 93 ASN A CA 1
ATOM 658 C C . ASN A 1 93 ? -9.129 -6.582 10.166 1.00 89.56 93 ASN A C 1
ATOM 660 O O . ASN A 1 93 ? -8.783 -6.604 11.349 1.00 89.56 93 ASN A O 1
ATOM 664 N N . TRP A 1 94 ? -10.268 -7.128 9.752 1.00 84.50 94 TRP A N 1
ATOM 665 C CA . TRP A 1 94 ? -11.377 -7.469 10.639 1.00 84.50 94 TRP A CA 1
ATOM 666 C C . TRP A 1 94 ? -11.752 -8.946 10.567 1.00 84.50 94 TRP A C 1
ATOM 668 O O . TRP A 1 94 ? -11.506 -9.601 9.550 1.00 84.50 94 TRP A O 1
ATOM 678 N N . PRO A 1 95 ? -12.348 -9.526 11.623 1.00 82.12 95 PRO A N 1
ATOM 679 C CA . PRO A 1 95 ? -12.645 -10.952 11.647 1.00 82.12 95 PRO A CA 1
ATOM 680 C C . PRO A 1 95 ? -13.770 -11.322 10.673 1.00 82.12 95 PRO A C 1
ATOM 682 O O . PRO A 1 95 ? -13.769 -12.437 10.158 1.00 82.12 95 PRO A O 1
ATOM 685 N N . SER A 1 96 ? -14.677 -10.399 10.324 1.00 79.56 96 SER A N 1
ATOM 686 C CA . SER A 1 96 ? -15.724 -10.598 9.306 1.00 79.56 96 SER A CA 1
ATOM 687 C C . SER A 1 96 ? -16.181 -9.276 8.683 1.00 79.56 96 SER A C 1
ATOM 689 O O . SER A 1 96 ? -16.028 -8.234 9.310 1.00 79.56 96 SER A O 1
ATOM 691 N N . PHE A 1 97 ? -16.792 -9.331 7.496 1.00 71.06 97 PHE A N 1
ATOM 692 C CA . PHE A 1 97 ? -17.396 -8.167 6.828 1.00 71.06 97 PHE A CA 1
ATOM 693 C C . PHE A 1 97 ? -18.632 -7.605 7.533 1.00 71.06 97 PHE A C 1
ATOM 695 O O . PHE A 1 97 ? -19.022 -6.470 7.286 1.00 71.06 97 PHE A O 1
ATOM 702 N N . THR A 1 98 ? -19.262 -8.407 8.387 1.00 74.00 98 THR A N 1
ATOM 703 C CA . THR A 1 98 ? -20.436 -8.013 9.173 1.00 74.00 98 THR A CA 1
ATOM 704 C C . THR A 1 98 ? -20.068 -7.479 10.549 1.00 74.00 98 THR A C 1
ATOM 706 O O . THR A 1 98 ? -20.953 -7.079 11.299 1.00 74.00 98 THR A O 1
ATOM 709 N N . ASP A 1 99 ? -18.787 -7.531 10.913 1.00 71.62 99 ASP A N 1
ATOM 710 C CA . ASP A 1 99 ? -18.335 -6.916 12.148 1.00 71.62 99 ASP A CA 1
ATOM 711 C C . ASP A 1 99 ? -18.414 -5.400 11.964 1.00 71.62 99 ASP A C 1
ATOM 713 O O . ASP A 1 99 ? -17.963 -4.887 10.948 1.00 71.62 99 ASP A O 1
ATOM 717 N N . THR A 1 100 ? -19.035 -4.685 12.895 1.00 70.06 100 THR A N 1
ATOM 718 C CA . THR A 1 100 ? -19.154 -3.216 12.857 1.00 70.06 100 THR A CA 1
ATOM 719 C C . THR A 1 100 ? -18.873 -2.678 14.254 1.00 70.06 100 THR A C 1
ATOM 721 O O . THR A 1 100 ? -19.784 -2.233 14.964 1.00 70.06 100 THR A O 1
ATOM 724 N N . PRO A 1 101 ? -17.632 -2.808 14.727 1.00 68.88 101 PRO A N 1
ATOM 725 C CA . PRO A 1 101 ? -17.304 -2.442 16.089 1.00 68.88 101 PRO A CA 1
ATOM 726 C C . PRO A 1 101 ? -17.364 -0.932 16.241 1.00 68.88 101 PRO A C 1
ATOM 728 O O . PRO A 1 101 ? -17.095 -0.171 15.310 1.00 68.88 101 PRO A O 1
ATOM 731 N N . ALA A 1 102 ? -17.706 -0.489 17.448 1.00 69.56 102 ALA A N 1
ATOM 732 C CA . ALA A 1 102 ? -17.641 0.926 17.759 1.00 69.56 102 ALA A CA 1
ATOM 733 C C . ALA A 1 102 ? -16.199 1.428 17.545 1.00 69.56 102 ALA A C 1
ATOM 735 O O . ALA A 1 102 ? -15.257 0.729 17.946 1.00 69.56 102 ALA A O 1
ATOM 736 N N . PRO A 1 103 ? -16.018 2.632 16.971 1.00 66.06 103 PRO A N 1
ATOM 737 C CA . PRO A 1 103 ? -14.725 3.296 16.959 1.00 66.06 103 PRO A CA 1
ATOM 738 C C . PRO A 1 103 ? -14.104 3.256 18.353 1.00 66.06 103 PRO A C 1
ATOM 740 O O . PRO A 1 103 ? -14.716 3.701 19.328 1.00 66.06 103 PRO A O 1
ATOM 743 N N . ASN A 1 104 ? -12.905 2.692 18.466 1.00 65.38 104 ASN A N 1
ATOM 744 C CA . ASN A 1 104 ? -12.181 2.653 19.726 1.00 65.38 104 ASN A CA 1
ATOM 745 C C . ASN A 1 104 ? -10.777 3.216 19.535 1.00 65.38 104 ASN A C 1
ATOM 747 O O . ASN A 1 104 ? -10.051 2.817 18.633 1.00 65.38 104 ASN A O 1
ATOM 751 N N . ALA A 1 105 ? -10.382 4.107 20.443 1.00 65.00 105 ALA A N 1
ATOM 752 C CA . ALA A 1 105 ? -9.033 4.671 20.490 1.00 65.00 105 ALA A CA 1
ATOM 753 C C . ALA A 1 105 ? -7.971 3.647 20.943 1.00 65.00 105 ALA A C 1
ATOM 755 O O . ALA A 1 105 ? -6.813 3.998 21.151 1.00 65.00 105 ALA A O 1
ATOM 756 N N . THR A 1 106 ? -8.364 2.386 21.155 1.00 64.75 106 THR A N 1
ATOM 757 C CA . THR A 1 106 ? -7.506 1.346 21.726 1.00 64.75 106 THR A CA 1
ATOM 758 C C . THR A 1 106 ? -6.639 0.630 20.696 1.00 64.75 106 THR A C 1
ATOM 760 O O . THR A 1 106 ? -5.822 -0.174 21.111 1.00 64.75 106 THR A O 1
ATOM 763 N N . GLY A 1 107 ? -6.761 0.941 19.398 1.00 64.56 107 GLY A N 1
ATOM 764 C CA . GLY A 1 107 ? -5.927 0.359 18.335 1.00 64.56 107 GLY A CA 1
ATOM 765 C C . GLY A 1 107 ? -6.570 -0.801 17.571 1.00 64.56 107 GLY A C 1
ATOM 766 O O . GLY A 1 107 ? -5.882 -1.485 16.815 1.00 64.56 107 GLY A O 1
ATOM 767 N N . GLY A 1 108 ? -7.880 -1.016 17.741 1.00 75.44 108 GLY A N 1
ATOM 768 C CA . GLY A 1 108 ? -8.644 -1.964 16.924 1.00 75.44 108 GLY A CA 1
ATOM 769 C C . GLY A 1 108 ? -8.890 -1.487 15.491 1.00 75.44 108 GLY A C 1
ATOM 770 O O . GLY A 1 108 ? -9.069 -2.320 14.611 1.00 75.44 108 GLY A O 1
ATOM 771 N N . ASN A 1 109 ? -8.857 -0.168 15.265 1.00 80.56 109 ASN A N 1
ATOM 772 C CA . ASN A 1 109 ? -9.160 0.491 13.990 1.00 80.56 109 ASN A CA 1
ATOM 773 C C . ASN A 1 109 ? -7.958 1.338 13.555 1.00 80.56 109 ASN A C 1
ATOM 775 O O . ASN A 1 109 ? -8.064 2.560 13.438 1.00 80.56 109 ASN A O 1
ATOM 779 N N . GLY A 1 110 ? -6.793 0.709 13.414 1.00 90.12 110 GLY A N 1
ATOM 780 C CA . GLY A 1 110 ? -5.615 1.419 12.929 1.00 90.12 110 GLY A CA 1
ATOM 781 C C . GLY A 1 110 ? -5.836 1.855 11.483 1.00 90.12 110 GLY A C 1
ATOM 782 O O . GLY A 1 110 ? -6.233 1.033 10.655 1.00 90.12 110 GLY A O 1
ATOM 783 N N . VAL A 1 111 ? -5.584 3.129 11.195 1.00 93.06 111 VAL A N 1
ATOM 784 C CA . VAL A 1 111 ? -5.435 3.630 9.824 1.00 93.06 111 VAL A CA 1
ATOM 785 C C . VAL A 1 111 ? -3.992 4.064 9.674 1.00 93.06 111 VAL A C 1
ATOM 787 O O . VAL A 1 111 ? -3.477 4.829 10.496 1.00 93.06 111 VAL A O 1
ATOM 790 N N . PHE A 1 112 ? -3.356 3.520 8.656 1.00 94.19 112 PHE A N 1
ATOM 791 C CA . PHE A 1 112 ? -1.982 3.786 8.289 1.00 94.19 112 PHE A CA 1
ATOM 792 C C . PHE A 1 112 ? -1.996 4.702 7.077 1.00 94.19 112 PHE A C 1
ATOM 794 O O . PHE A 1 112 ? -2.939 4.671 6.283 1.00 94.19 112 PHE A O 1
ATOM 801 N N . TRP A 1 113 ? -1.013 5.581 7.036 1.00 92.88 113 TRP A N 1
ATOM 802 C CA . TRP A 1 113 ? -0.835 6.548 5.979 1.00 92.88 113 TRP A CA 1
ATOM 803 C C . TRP A 1 113 ? 0.633 6.584 5.609 1.00 92.88 113 TRP A C 1
ATOM 805 O O . TRP A 1 113 ? 1.493 6.568 6.503 1.00 92.88 113 TRP A O 1
ATOM 815 N N . MET A 1 114 ? 0.879 6.696 4.314 1.00 88.38 114 MET A N 1
ATOM 816 C CA . MET A 1 114 ? 2.196 6.804 3.723 1.00 88.38 114 MET A CA 1
ATOM 817 C C . MET A 1 114 ? 2.246 7.990 2.752 1.00 88.38 114 MET A C 1
ATOM 819 O O . MET A 1 114 ? 1.217 8.428 2.234 1.00 88.38 114 MET A O 1
ATOM 823 N N . ASP A 1 115 ? 3.440 8.558 2.610 1.00 84.44 115 ASP A N 1
ATOM 824 C CA . ASP A 1 115 ? 3.753 9.640 1.677 1.00 84.44 115 ASP A CA 1
ATOM 825 C C . ASP A 1 115 ? 5.178 9.498 1.181 1.00 84.44 115 ASP A C 1
ATOM 827 O O . ASP A 1 115 ? 6.073 9.073 1.922 1.00 84.44 115 ASP A O 1
ATOM 831 N N . LEU A 1 116 ? 5.406 9.921 -0.050 1.00 78.88 116 LEU A N 1
ATOM 832 C CA . LEU A 1 116 ? 6.736 10.211 -0.529 1.00 78.88 116 LEU A CA 1
ATOM 833 C C . LEU A 1 116 ? 7.103 11.681 -0.302 1.00 78.88 116 LEU A C 1
ATOM 835 O O . LEU A 1 116 ? 6.744 12.549 -1.095 1.00 78.88 116 LEU A O 1
ATOM 839 N N . ALA A 1 117 ? 7.950 11.951 0.695 1.00 72.94 117 ALA A N 1
ATOM 840 C CA . ALA A 1 117 ? 8.347 13.320 1.005 1.00 72.94 117 ALA A CA 1
ATOM 841 C C . ALA A 1 117 ? 9.852 13.586 0.947 1.00 72.94 117 ALA A C 1
ATOM 843 O O . ALA A 1 117 ? 10.689 12.763 1.316 1.00 72.94 117 ALA A O 1
ATOM 844 N N . THR A 1 118 ? 10.219 14.806 0.554 1.00 64.06 118 THR A N 1
ATOM 845 C CA . THR A 1 118 ? 11.593 15.298 0.739 1.00 64.06 118 THR A CA 1
ATOM 846 C C . THR A 1 118 ? 11.882 15.421 2.238 1.00 64.06 118 THR A C 1
ATOM 848 O O . THR A 1 118 ? 11.028 15.921 2.965 1.00 64.06 118 THR A O 1
ATOM 851 N N . PRO A 1 119 ? 13.063 15.021 2.734 1.00 56.06 119 PRO A N 1
ATOM 852 C CA . PRO A 1 119 ? 13.377 15.082 4.151 1.00 56.06 119 PRO A CA 1
ATOM 853 C C . PRO A 1 119 ? 13.326 16.523 4.678 1.00 56.06 119 PRO A C 1
ATOM 855 O O . PRO A 1 119 ? 13.800 17.444 3.999 1.00 56.06 119 PRO A O 1
ATOM 858 N N . PRO A 1 120 ? 12.869 16.731 5.927 1.00 53.44 120 PRO A N 1
ATOM 859 C CA . PRO A 1 120 ? 13.154 17.960 6.653 1.00 53.44 120 PRO A CA 1
ATOM 860 C C . PRO A 1 120 ? 14.654 18.256 6.595 1.00 53.44 120 PRO A C 1
ATOM 862 O O . PRO A 1 120 ? 15.461 17.353 6.832 1.00 53.44 120 PRO A O 1
ATOM 865 N N . ALA A 1 121 ? 15.045 19.518 6.377 1.00 48.56 121 ALA A N 1
ATOM 866 C CA . ALA A 1 121 ? 16.443 19.973 6.250 1.00 48.56 121 ALA A CA 1
ATOM 867 C C . ALA A 1 121 ? 17.356 19.656 7.469 1.00 48.56 121 ALA A C 1
ATOM 869 O O . ALA A 1 121 ? 18.516 20.061 7.524 1.00 48.56 121 ALA A O 1
ATOM 870 N N . ASN A 1 122 ? 16.821 18.980 8.483 1.00 42.72 122 ASN A N 1
ATOM 871 C CA . ASN A 1 122 ? 17.348 18.817 9.825 1.00 42.72 122 ASN A CA 1
ATOM 872 C C . ASN A 1 122 ? 16.833 17.549 10.550 1.00 42.72 122 ASN A C 1
ATOM 874 O O . ASN A 1 122 ? 17.036 17.445 11.7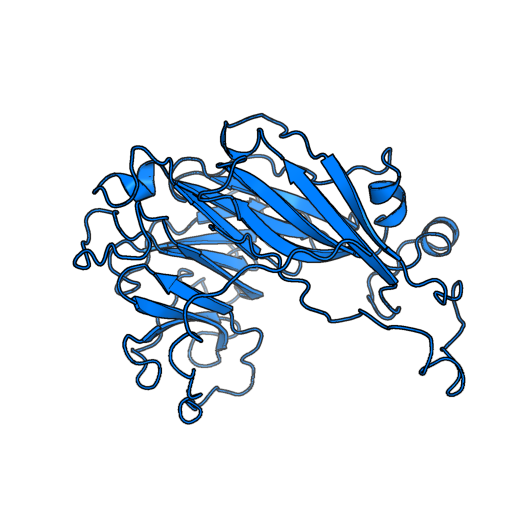62 1.00 42.72 122 ASN A O 1
ATOM 878 N N . THR A 1 123 ? 16.224 16.566 9.864 1.00 42.22 123 THR A N 1
ATOM 879 C CA . THR A 1 123 ? 15.853 15.283 10.503 1.00 42.22 123 THR A CA 1
ATOM 880 C C . THR A 1 123 ? 16.762 14.120 10.116 1.00 42.22 123 THR A C 1
ATOM 882 O O . THR A 1 123 ? 16.905 13.758 8.959 1.00 42.22 123 THR A O 1
ATOM 885 N N . SER A 1 124 ? 17.334 13.523 11.165 1.00 40.69 124 SER A N 1
ATOM 886 C CA . SER A 1 124 ? 18.097 12.272 11.247 1.00 40.69 124 SER A CA 1
ATOM 887 C C . SER A 1 124 ? 19.294 12.098 10.295 1.00 40.69 124 SER A C 1
ATOM 889 O O . SER A 1 124 ? 19.227 12.247 9.083 1.00 40.69 124 SER A O 1
ATOM 891 N N . ALA A 1 125 ? 20.427 11.700 10.870 1.00 43.06 125 ALA A N 1
ATOM 892 C CA . ALA A 1 125 ? 21.707 11.504 10.188 1.00 43.06 125 ALA A CA 1
ATOM 893 C C . ALA A 1 125 ? 21.725 10.408 9.095 1.00 43.06 125 ALA A C 1
ATOM 895 O O . ALA A 1 125 ? 22.786 10.155 8.533 1.00 43.06 125 ALA A O 1
ATOM 896 N N . ASN A 1 126 ? 20.595 9.755 8.803 1.00 49.09 126 ASN A N 1
ATOM 897 C CA . ASN A 1 126 ? 20.553 8.565 7.955 1.00 49.09 126 ASN A CA 1
ATOM 898 C C . ASN A 1 126 ? 20.128 8.842 6.504 1.00 49.09 126 ASN A C 1
ATOM 900 O O . ASN A 1 126 ? 20.357 7.980 5.665 1.00 49.09 126 ASN A O 1
ATOM 904 N N . CYS A 1 127 ? 19.519 9.998 6.202 1.00 55.78 127 CYS A N 1
ATOM 905 C CA . CYS A 1 127 ? 18.865 10.237 4.903 1.00 55.78 127 CYS A CA 1
ATOM 906 C C . CYS A 1 127 ? 18.986 11.710 4.473 1.00 55.78 127 CYS A C 1
ATOM 908 O O . CYS A 1 127 ? 18.008 12.370 4.126 1.00 55.78 127 CYS A O 1
ATOM 910 N N . ALA A 1 128 ? 20.188 12.275 4.611 1.00 54.69 128 ALA A N 1
ATOM 911 C CA . ALA A 1 128 ? 20.432 13.695 4.386 1.00 54.69 128 ALA A CA 1
ATOM 912 C C . ALA A 1 128 ? 20.339 14.059 2.892 1.00 54.69 128 ALA A C 1
ATOM 914 O O . ALA A 1 128 ? 21.327 13.963 2.169 1.00 54.69 128 ALA A O 1
ATOM 915 N N . GLY A 1 129 ? 19.165 14.539 2.469 1.00 55.06 129 GLY A N 1
ATOM 916 C CA . GLY A 1 129 ? 18.927 15.123 1.142 1.00 55.06 129 GLY A CA 1
ATOM 917 C C . GLY A 1 129 ? 18.186 14.233 0.139 1.00 55.06 129 GLY A C 1
ATOM 918 O O . GLY A 1 129 ? 17.846 14.730 -0.930 1.00 55.06 129 GLY A O 1
ATOM 919 N N . ASP A 1 130 ? 17.899 12.978 0.488 1.00 59.62 130 ASP A N 1
ATOM 920 C CA . ASP A 1 130 ? 17.199 12.015 -0.372 1.00 59.62 130 ASP A CA 1
ATOM 921 C C . ASP A 1 130 ? 15.715 11.877 0.013 1.00 59.62 130 ASP A C 1
ATOM 923 O O . ASP A 1 130 ? 15.439 11.872 1.216 1.00 59.62 130 ASP A O 1
ATOM 927 N N . PRO A 1 131 ? 14.771 11.728 -0.946 1.00 66.75 131 PRO A N 1
ATOM 928 C CA . PRO A 1 131 ? 13.361 11.454 -0.660 1.00 66.75 131 PRO A CA 1
ATOM 929 C C . PRO A 1 131 ? 13.167 10.291 0.323 1.00 66.75 131 PRO A C 1
ATOM 931 O O . PRO A 1 131 ? 13.888 9.292 0.298 1.00 66.75 131 PRO A O 1
ATOM 934 N N . GLN A 1 132 ? 12.178 10.428 1.198 1.00 74.38 132 GLN A N 1
ATOM 935 C CA . GLN A 1 132 ? 11.822 9.455 2.219 1.00 74.38 132 GLN A CA 1
ATOM 936 C C . GLN A 1 132 ? 10.401 8.968 1.989 1.00 74.38 132 GLN A C 1
ATOM 938 O O . GLN A 1 132 ? 9.484 9.769 1.829 1.00 74.38 132 GLN A O 1
ATOM 943 N N . THR A 1 133 ? 10.206 7.661 2.110 1.00 80.12 133 THR A N 1
ATOM 944 C CA . THR A 1 133 ? 8.880 7.131 2.409 1.00 80.12 133 THR A CA 1
ATOM 945 C C . THR A 1 133 ? 8.576 7.500 3.858 1.00 80.12 133 THR A C 1
ATOM 947 O O . THR A 1 133 ? 9.275 7.057 4.774 1.00 80.12 133 THR A O 1
ATOM 950 N N . ARG A 1 134 ? 7.592 8.360 4.091 1.00 82.62 134 ARG A N 1
ATOM 951 C CA . ARG A 1 134 ? 7.130 8.790 5.413 1.00 82.62 134 ARG A CA 1
ATOM 952 C C . ARG A 1 134 ? 5.865 8.040 5.769 1.00 82.62 134 ARG A C 1
ATOM 954 O O . ARG A 1 134 ? 5.120 7.616 4.902 1.00 82.62 134 ARG A O 1
ATOM 961 N N . SER A 1 135 ? 5.649 7.844 7.061 1.00 86.88 135 SER A N 1
ATOM 962 C CA . SER A 1 135 ? 4.489 7.122 7.566 1.00 86.88 135 SER A CA 1
ATOM 963 C C . SER A 1 135 ? 3.924 7.785 8.809 1.00 86.88 135 SER A C 1
ATOM 965 O O . SER A 1 135 ? 4.656 8.390 9.599 1.00 86.88 135 SER A O 1
ATOM 967 N N . ALA A 1 136 ? 2.618 7.638 8.993 1.00 89.50 136 ALA A N 1
ATOM 968 C CA . ALA A 1 136 ? 1.906 8.020 10.198 1.00 89.50 136 ALA A CA 1
ATOM 969 C C . ALA A 1 136 ? 0.778 7.022 10.472 1.00 89.50 136 ALA A C 1
ATOM 971 O O . ALA A 1 136 ? 0.276 6.346 9.577 1.00 89.50 136 ALA A O 1
ATOM 972 N N . VAL A 1 137 ? 0.344 6.946 11.728 1.00 91.38 137 VAL A N 1
ATOM 973 C CA . VAL A 1 137 ? -0.769 6.080 12.131 1.00 91.38 137 VAL A CA 1
ATOM 974 C C . VAL A 1 137 ? -1.757 6.838 12.998 1.00 91.38 137 VAL A C 1
ATOM 976 O O . VAL A 1 137 ? -1.387 7.652 13.847 1.00 91.38 137 VAL A O 1
ATOM 979 N N . THR A 1 138 ? -3.034 6.525 12.834 1.00 89.81 138 THR A N 1
ATOM 980 C CA . THR A 1 138 ? -4.107 6.977 13.716 1.00 89.81 138 THR A CA 1
ATOM 981 C C . THR A 1 138 ? -4.841 5.780 14.311 1.00 89.81 138 THR A C 1
ATOM 983 O O . THR A 1 138 ? -5.032 4.751 13.666 1.00 89.81 138 THR A O 1
ATOM 986 N N . ASN A 1 139 ? -5.242 5.916 15.576 1.00 87.94 139 ASN A N 1
ATOM 987 C CA . ASN A 1 139 ? -6.096 4.951 16.278 1.00 87.94 139 ASN A CA 1
ATOM 988 C C . ASN A 1 139 ? -7.476 5.533 16.593 1.00 87.94 139 ASN A C 1
ATOM 990 O O . ASN A 1 139 ? -8.308 4.853 17.182 1.00 87.94 139 ASN A O 1
ATOM 994 N N . ASP A 1 140 ? -7.706 6.801 16.261 1.00 84.69 140 ASP A N 1
ATOM 995 C CA . ASP A 1 140 ? -8.906 7.558 16.608 1.00 84.69 140 ASP A CA 1
ATOM 996 C C . ASP A 1 140 ? -9.630 8.054 15.351 1.00 84.69 140 ASP A C 1
ATOM 998 O O . ASP A 1 140 ? -10.253 9.116 15.343 1.00 84.69 140 ASP A O 1
ATOM 1002 N N . GLN A 1 141 ? -9.566 7.245 14.287 1.00 84.56 141 GLN A N 1
ATOM 1003 C CA . GLN A 1 141 ? -10.236 7.490 13.013 1.00 84.56 141 GLN A CA 1
ATOM 1004 C C . GLN A 1 141 ? -9.871 8.840 12.383 1.00 84.56 141 GLN A C 1
ATOM 1006 O O . GLN A 1 141 ? -10.753 9.606 11.967 1.00 84.56 141 GLN A O 1
ATOM 1011 N N . ALA A 1 142 ? -8.562 9.101 12.310 1.00 86.81 142 ALA A N 1
ATOM 1012 C CA . ALA A 1 142 ? -7.944 10.306 11.762 1.00 86.81 142 ALA A CA 1
ATOM 1013 C C . ALA A 1 142 ? -8.302 11.600 12.514 1.00 86.81 142 ALA A C 1
ATOM 1015 O O . ALA A 1 142 ? -8.196 12.693 11.953 1.00 86.81 142 ALA A O 1
ATOM 1016 N N . ALA A 1 143 ? -8.706 11.515 13.788 1.00 85.12 143 ALA A N 1
ATOM 1017 C CA . ALA A 1 143 ? -8.844 12.711 14.620 1.00 85.12 143 ALA A CA 1
ATOM 1018 C C . ALA A 1 143 ? -7.465 13.268 15.017 1.00 85.12 143 ALA A C 1
ATOM 1020 O O . ALA A 1 143 ? -7.269 14.490 14.997 1.00 85.12 143 ALA A O 1
ATOM 1021 N N . THR A 1 144 ? -6.510 12.380 15.303 1.00 86.75 144 THR A N 1
ATOM 1022 C CA . THR A 1 144 ? -5.092 12.678 15.518 1.00 86.75 144 THR A CA 1
ATOM 1023 C C . THR A 1 144 ? -4.198 11.671 14.793 1.00 86.75 144 THR A C 1
ATOM 1025 O O . THR A 1 144 ? -4.541 10.498 14.651 1.00 86.75 144 THR A O 1
ATOM 1028 N N . TRP A 1 145 ? -3.034 12.141 14.342 1.00 87.25 145 TRP A N 1
ATOM 1029 C CA . TRP A 1 145 ? -1.992 11.322 13.723 1.00 87.25 145 TRP A CA 1
ATOM 1030 C C . TRP A 1 145 ? -0.782 11.253 14.651 1.00 87.25 145 TRP A C 1
ATOM 1032 O O . TRP A 1 145 ? -0.386 12.258 15.243 1.00 87.25 145 TRP A O 1
ATOM 1042 N N . GLY A 1 146 ? -0.229 10.055 14.815 1.00 84.00 146 GLY A N 1
ATOM 1043 C CA . GLY A 1 146 ? 0.922 9.767 15.664 1.00 84.00 146 GLY A CA 1
ATOM 1044 C C . GLY A 1 146 ? 1.936 8.866 14.961 1.00 84.00 146 GLY A C 1
ATOM 1045 O O . GLY A 1 146 ? 1.756 8.502 13.803 1.00 84.00 146 GLY A O 1
ATOM 1046 N N . ASN A 1 147 ? 3.007 8.512 15.679 1.00 77.94 147 ASN A N 1
ATOM 1047 C CA . ASN A 1 147 ? 4.140 7.710 15.186 1.00 77.94 147 ASN A CA 1
ATOM 1048 C C . ASN A 1 147 ? 4.675 8.164 13.820 1.00 77.94 147 ASN A C 1
ATOM 1050 O O . ASN A 1 147 ? 4.979 7.342 12.966 1.00 77.94 147 ASN A O 1
ATOM 1054 N N . GLN A 1 148 ? 4.797 9.473 13.632 1.00 81.56 148 GLN A N 1
ATOM 1055 C CA . GLN A 1 148 ? 5.306 10.047 12.395 1.00 81.56 148 GLN A CA 1
ATOM 1056 C C . GLN A 1 148 ? 6.792 9.706 12.240 1.00 81.56 148 GLN A C 1
ATOM 1058 O O . GLN A 1 148 ? 7.606 10.108 13.078 1.00 81.56 148 GLN A O 1
ATOM 1063 N N . GLN A 1 149 ? 7.135 8.921 11.221 1.00 75.50 149 GLN A N 1
ATOM 1064 C CA . GLN A 1 149 ? 8.477 8.360 11.032 1.00 75.50 149 GLN A CA 1
ATOM 1065 C C . GLN A 1 149 ? 8.815 8.172 9.549 1.00 75.50 149 GLN A C 1
ATOM 1067 O O . GLN A 1 149 ? 7.926 8.128 8.703 1.00 75.50 149 GLN A O 1
ATOM 1072 N N . SER A 1 150 ? 10.104 7.999 9.249 1.00 76.88 150 SER A N 1
ATOM 1073 C CA . SER A 1 150 ? 10.559 7.498 7.949 1.00 76.88 150 SER A CA 1
ATOM 1074 C C . SER A 1 150 ? 10.443 5.969 7.923 1.00 76.88 150 SER A C 1
ATOM 1076 O O . SER A 1 150 ? 10.988 5.286 8.791 1.00 76.88 150 SER A O 1
ATOM 1078 N N . ALA A 1 151 ? 9.705 5.457 6.941 1.00 76.00 151 ALA A N 1
ATOM 1079 C CA . ALA A 1 151 ? 9.530 4.042 6.632 1.00 76.00 151 ALA A CA 1
ATOM 1080 C C . ALA A 1 151 ? 10.669 3.466 5.775 1.00 76.00 151 ALA A C 1
ATOM 1082 O O . ALA A 1 151 ? 10.841 2.251 5.694 1.00 76.00 151 ALA A O 1
ATOM 1083 N N . GLY A 1 152 ? 11.463 4.333 5.147 1.00 72.62 152 GLY A N 1
ATOM 1084 C CA . GLY A 1 152 ? 12.599 3.951 4.324 1.00 72.62 152 GLY A CA 1
ATOM 1085 C C . GLY A 1 152 ? 13.308 5.163 3.733 1.00 72.62 152 GLY A C 1
ATOM 1086 O O . GLY A 1 152 ? 12.740 6.255 3.643 1.00 72.62 152 GLY A O 1
ATOM 1087 N N . CYS A 1 153 ? 14.557 4.945 3.326 1.00 69.06 153 CYS A N 1
ATOM 1088 C CA . CYS A 1 153 ? 15.380 5.939 2.652 1.00 69.06 153 CYS A CA 1
ATOM 1089 C C . CYS A 1 153 ? 16.018 5.310 1.429 1.00 69.06 153 CYS A C 1
ATOM 1091 O O . CYS A 1 153 ? 16.619 4.239 1.533 1.00 69.06 153 CYS A O 1
ATOM 1093 N N . GLN A 1 154 ? 15.886 5.979 0.292 1.00 64.06 154 GLN A N 1
ATOM 1094 C CA . GLN A 1 154 ? 16.484 5.539 -0.958 1.00 64.06 154 GLN A CA 1
ATOM 1095 C C . GLN A 1 154 ? 17.093 6.724 -1.690 1.00 64.06 154 GLN A C 1
ATOM 1097 O O . GLN A 1 154 ? 16.543 7.822 -1.609 1.00 64.06 154 GLN A O 1
ATOM 1102 N N . PRO A 1 155 ? 18.222 6.512 -2.388 1.00 51.69 155 PRO A N 1
ATOM 1103 C CA . PRO A 1 155 ? 18.855 7.558 -3.167 1.00 51.69 155 PRO A CA 1
ATOM 1104 C C . PRO A 1 155 ? 17.881 8.077 -4.232 1.00 51.69 155 PRO A C 1
ATOM 1106 O O . PRO A 1 155 ? 17.124 7.311 -4.812 1.00 51.69 155 PRO A O 1
ATOM 1109 N N . ALA A 1 156 ? 17.904 9.397 -4.413 1.00 54.62 156 ALA A N 1
ATOM 1110 C CA . ALA A 1 156 ? 17.071 10.228 -5.284 1.00 54.62 156 ALA A CA 1
ATOM 1111 C C . ALA A 1 156 ? 16.240 9.546 -6.399 1.00 54.62 156 ALA A C 1
ATOM 1113 O O . ALA A 1 156 ? 16.770 8.791 -7.208 1.00 54.62 156 ALA A O 1
ATOM 1114 N N . LEU A 1 157 ? 14.994 10.038 -6.543 1.00 62.94 157 LEU A N 1
ATOM 1115 C CA . LEU A 1 157 ? 13.989 9.734 -7.581 1.00 62.94 157 LEU A CA 1
ATOM 1116 C C . LEU A 1 157 ? 13.058 8.544 -7.268 1.00 62.94 157 LEU A C 1
ATOM 1118 O O . LEU A 1 157 ? 12.819 7.682 -8.109 1.00 62.94 157 LEU A O 1
ATOM 1122 N N . VAL A 1 158 ? 12.505 8.513 -6.055 1.00 70.25 158 VAL A N 1
ATOM 1123 C CA . VAL A 1 158 ? 11.386 7.617 -5.732 1.00 70.25 158 VAL A CA 1
ATOM 1124 C C . VAL A 1 158 ? 10.094 8.167 -6.349 1.00 70.25 158 VAL A C 1
ATOM 1126 O O . VAL A 1 158 ? 9.977 9.380 -6.516 1.00 70.25 158 VAL A O 1
ATOM 1129 N N . ASP A 1 159 ? 9.161 7.292 -6.712 1.00 68.81 159 ASP A N 1
ATOM 1130 C CA . ASP A 1 159 ? 7.873 7.651 -7.317 1.00 68.81 159 ASP A CA 1
ATOM 1131 C C . ASP A 1 159 ? 6.818 6.562 -7.035 1.00 68.81 159 ASP A C 1
ATOM 1133 O O . ASP A 1 159 ? 7.171 5.377 -6.954 1.00 68.81 159 ASP A O 1
ATOM 1137 N N . ARG A 1 160 ? 5.544 6.962 -6.916 1.00 72.88 160 ARG A N 1
ATOM 1138 C CA . ARG A 1 160 ? 4.335 6.119 -6.826 1.00 72.88 160 ARG A CA 1
ATOM 1139 C C . ARG A 1 160 ? 4.356 5.098 -5.699 1.00 72.88 160 ARG A C 1
ATOM 1141 O O . ARG A 1 160 ? 4.575 3.907 -5.934 1.00 72.88 160 ARG A O 1
ATOM 1148 N N . GLU A 1 161 ? 4.104 5.574 -4.480 1.00 78.75 161 GLU A N 1
ATOM 1149 C CA . GLU A 1 161 ? 3.941 4.703 -3.319 1.00 78.75 161 GLU A CA 1
ATOM 1150 C C . GLU A 1 161 ? 2.531 4.093 -3.225 1.00 78.75 161 GLU A C 1
ATOM 1152 O O . GLU A 1 161 ? 1.524 4.714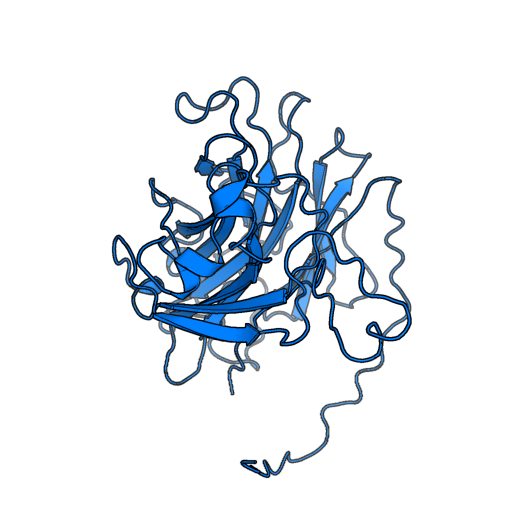 -3.560 1.00 78.75 161 GLU A O 1
ATOM 1157 N N . TRP A 1 162 ? 2.460 2.830 -2.805 1.00 88.31 162 TRP A N 1
ATOM 1158 C CA . TRP A 1 162 ? 1.207 2.202 -2.398 1.00 88.31 162 TRP A CA 1
ATOM 1159 C C . TRP A 1 162 ? 1.366 1.526 -1.048 1.00 88.31 162 TRP A C 1
ATOM 1161 O O . TRP A 1 162 ? 2.464 1.170 -0.625 1.00 88.31 162 TRP A O 1
ATOM 1171 N N . GLU A 1 163 ? 0.241 1.334 -0.365 1.00 92.12 163 GLU A N 1
ATOM 1172 C CA . GLU A 1 163 ? 0.214 0.795 0.985 1.00 92.12 163 GLU A CA 1
ATOM 1173 C C . GLU A 1 163 ? -0.882 -0.261 1.130 1.00 92.12 163 GLU A C 1
ATOM 1175 O O . GLU A 1 163 ? -2.022 -0.074 0.704 1.00 92.12 163 GLU A O 1
ATOM 1180 N N . ASP A 1 164 ? -0.553 -1.370 1.790 1.00 94.56 164 ASP A N 1
ATOM 1181 C CA . ASP A 1 164 ? -1.545 -2.306 2.308 1.00 94.56 164 ASP A CA 1
ATOM 1182 C C . ASP A 1 164 ? -1.051 -2.943 3.613 1.00 94.56 164 ASP A C 1
ATOM 1184 O O . ASP A 1 164 ? 0.130 -2.902 3.957 1.00 94.56 164 ASP A O 1
ATOM 1188 N N . SER A 1 165 ? -1.956 -3.539 4.388 1.00 95.38 165 SER A N 1
ATOM 1189 C CA . SER A 1 165 ? -1.614 -4.093 5.698 1.00 95.38 165 SER A CA 1
ATOM 1190 C C . SER A 1 165 ? -2.315 -5.405 6.027 1.00 95.38 165 SER A C 1
ATOM 1192 O O . SER A 1 165 ? -3.501 -5.583 5.757 1.00 95.38 165 SER A O 1
ATOM 1194 N N . TYR A 1 166 ? -1.612 -6.322 6.682 1.00 96.44 166 TYR A N 1
ATOM 1195 C CA . TYR A 1 166 ? -2.146 -7.599 7.135 1.00 96.44 166 TYR A CA 1
ATOM 1196 C C . TYR A 1 166 ? -2.168 -7.687 8.664 1.00 96.44 166 TYR A C 1
ATOM 1198 O O . TYR A 1 166 ? -1.129 -7.755 9.318 1.00 96.44 166 TYR A O 1
ATOM 1206 N N . THR A 1 167 ? -3.362 -7.745 9.244 1.00 95.06 167 THR A N 1
ATOM 1207 C CA . THR A 1 167 ? -3.594 -8.041 10.658 1.00 95.06 167 THR A CA 1
ATOM 1208 C C . THR A 1 167 ? -3.713 -9.546 10.853 1.00 95.06 167 THR A C 1
ATOM 1210 O O . THR A 1 167 ? -4.582 -10.197 10.249 1.00 95.06 167 THR A O 1
ATOM 1213 N N . ASP A 1 168 ? -2.889 -10.092 11.750 1.00 94.00 168 ASP A N 1
ATOM 1214 C CA . ASP A 1 168 ? -2.957 -11.499 12.144 1.00 94.00 168 ASP A CA 1
ATOM 1215 C C . ASP A 1 168 ? -4.404 -11.866 12.561 1.00 94.00 168 ASP A C 1
ATOM 1217 O O . ASP A 1 168 ? -4.996 -11.172 13.400 1.00 94.00 168 ASP A O 1
ATOM 1221 N N . PRO A 1 169 ? -4.999 -12.936 11.984 1.00 92.81 169 PRO A N 1
ATOM 1222 C CA . PRO A 1 169 ? -6.355 -13.386 12.281 1.00 92.81 169 PRO A CA 1
ATOM 1223 C C . PRO A 1 169 ? -6.697 -13.482 13.769 1.00 92.81 169 PRO A C 1
ATOM 1225 O O . PRO A 1 169 ? -7.844 -13.225 14.131 1.00 92.81 169 PRO A O 1
ATOM 1228 N N . ALA A 1 170 ? -5.731 -13.822 14.627 1.00 93.00 170 ALA A N 1
ATOM 1229 C CA . ALA A 1 170 ? -5.936 -13.946 16.068 1.00 93.00 170 ALA A CA 1
ATOM 1230 C C . ALA A 1 170 ? -6.209 -12.603 16.771 1.00 93.00 170 ALA A C 1
ATOM 1232 O O . ALA A 1 170 ? -6.752 -12.595 17.876 1.00 93.00 170 ALA A O 1
ATOM 1233 N N . PHE A 1 171 ? -5.859 -11.477 16.143 1.00 92.12 171 PHE A N 1
ATOM 1234 C CA . PHE A 1 171 ? -5.939 -10.141 16.740 1.00 92.12 171 PHE A CA 1
ATOM 1235 C C . PHE A 1 171 ? -6.948 -9.217 16.060 1.00 92.12 171 PHE A C 1
ATOM 1237 O O . PHE A 1 171 ? -7.187 -8.113 16.559 1.00 92.12 171 PHE A O 1
ATOM 1244 N N . ARG A 1 172 ? -7.562 -9.649 14.955 1.00 90.12 172 ARG A N 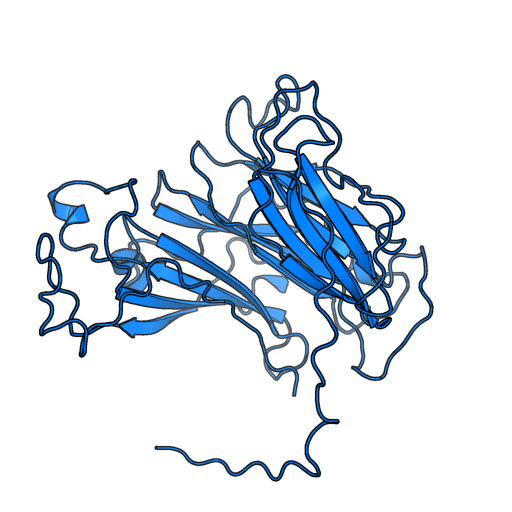1
ATOM 1245 C CA . ARG A 1 172 ? -8.527 -8.842 14.198 1.00 90.12 172 ARG A CA 1
ATOM 1246 C C . ARG A 1 172 ? -9.678 -8.376 15.081 1.00 90.12 172 ARG A C 1
ATOM 1248 O O . ARG A 1 172 ? -10.298 -9.167 15.788 1.00 90.12 172 ARG A O 1
ATOM 1255 N N . GLY A 1 173 ? -9.937 -7.075 15.035 1.00 83.00 173 GLY A N 1
ATOM 1256 C CA . GLY A 1 173 ? -10.951 -6.399 15.841 1.00 83.00 173 GLY A CA 1
ATOM 1257 C C . GLY A 1 173 ? -10.734 -6.382 17.352 1.00 83.00 173 GLY A C 1
ATOM 1258 O O . GLY A 1 173 ? -11.618 -5.966 18.099 1.00 83.00 173 GLY A O 1
ATOM 1259 N N . SER A 1 174 ? -9.555 -6.789 17.823 1.00 85.69 174 SER A N 1
ATOM 1260 C CA . SER A 1 174 ? -9.1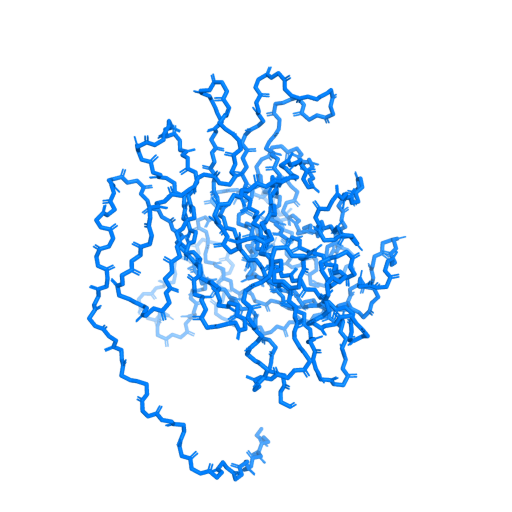56 -6.616 19.219 1.00 85.69 174 SER A CA 1
ATOM 1261 C C . SER A 1 174 ? -8.476 -5.262 19.439 1.00 85.69 174 SER A C 1
ATOM 1263 O O . SER A 1 174 ? -7.970 -4.651 18.502 1.00 85.69 174 SER A O 1
ATOM 1265 N N . ALA A 1 175 ? -8.354 -4.828 20.696 1.00 86.31 175 ALA A N 1
ATOM 1266 C CA . ALA A 1 175 ? -7.534 -3.663 21.053 1.00 86.31 175 ALA A CA 1
ATOM 1267 C C . ALA A 1 175 ? -6.056 -3.803 20.622 1.00 86.31 175 ALA A C 1
ATOM 1269 O O . ALA A 1 175 ? -5.354 -2.813 20.484 1.00 86.31 175 ALA A O 1
ATOM 1270 N N . ASN A 1 176 ? -5.577 -5.022 20.372 1.00 89.31 176 ASN A N 1
ATOM 1271 C CA . ASN A 1 176 ? -4.200 -5.267 19.958 1.00 89.31 176 ASN A CA 1
ATOM 1272 C C . ASN A 1 176 ? -4.042 -5.379 18.431 1.00 89.31 176 ASN A C 1
ATOM 1274 O O . ASN A 1 176 ? -2.932 -5.637 17.976 1.00 89.31 176 ASN A O 1
ATOM 1278 N N . ALA A 1 177 ? -5.106 -5.191 17.634 1.00 91.00 177 ALA A N 1
ATOM 1279 C CA . ALA A 1 177 ? -5.070 -5.392 16.182 1.00 91.00 177 ALA A CA 1
ATOM 1280 C C . ALA A 1 177 ? -3.910 -4.636 15.520 1.00 91.00 177 ALA A C 1
ATOM 1282 O O . ALA A 1 177 ? -3.095 -5.250 14.833 1.00 91.00 177 ALA A O 1
ATOM 1283 N N . ARG A 1 178 ? -3.769 -3.332 15.792 1.00 91.88 178 ARG A N 1
ATOM 1284 C CA . ARG A 1 178 ? -2.676 -2.515 15.244 1.00 91.88 178 ARG A CA 1
ATOM 1285 C C . ARG A 1 178 ? -1.294 -3.079 15.569 1.00 91.88 178 ARG A C 1
ATOM 1287 O O . ARG A 1 178 ? -0.487 -3.234 14.667 1.00 91.88 178 ARG A O 1
ATOM 1294 N N . ALA A 1 179 ? -1.024 -3.409 16.832 1.00 92.31 179 ALA A N 1
ATOM 1295 C CA . ALA A 1 179 ? 0.288 -3.908 17.256 1.00 92.31 179 ALA A CA 1
ATOM 1296 C C . ALA A 1 179 ? 0.657 -5.265 16.623 1.00 92.31 179 ALA A C 1
ATOM 1298 O O . ALA A 1 179 ? 1.823 -5.639 16.622 1.00 92.31 179 ALA A O 1
ATOM 1299 N N . HIS A 1 180 ? -0.333 -5.983 16.084 1.00 94.50 180 HIS A N 1
ATOM 1300 C CA . HIS A 1 180 ? -0.184 -7.250 15.365 1.00 94.50 180 HIS A CA 1
ATOM 1301 C C . HIS A 1 180 ? -0.554 -7.121 13.879 1.00 94.50 180 HIS A C 1
ATOM 1303 O O . HIS A 1 180 ? -1.028 -8.072 13.251 1.00 94.50 180 HIS A O 1
ATOM 1309 N N . THR A 1 181 ? -0.381 -5.921 13.328 1.00 95.69 181 THR A N 1
ATOM 1310 C CA . THR A 1 181 ? -0.560 -5.647 11.907 1.00 95.69 181 THR A CA 1
ATOM 1311 C C . THR A 1 181 ? 0.791 -5.425 11.258 1.00 95.69 181 THR A C 1
ATOM 1313 O O . THR A 1 181 ? 1.565 -4.575 11.693 1.00 95.69 181 THR A O 1
ATOM 1316 N N . VAL A 1 182 ? 1.052 -6.188 10.202 1.00 97.38 182 VAL A N 1
ATOM 1317 C CA . VAL A 1 182 ? 2.162 -5.932 9.294 1.00 97.38 182 VAL A CA 1
ATOM 1318 C C . VAL A 1 182 ? 1.700 -4.890 8.286 1.00 97.38 182 VAL A C 1
ATOM 1320 O O . VAL A 1 182 ? 0.674 -5.090 7.642 1.00 97.38 182 VAL A O 1
ATOM 1323 N N . VAL A 1 183 ? 2.421 -3.785 8.167 1.00 95.75 183 VAL A N 1
ATOM 1324 C CA . VAL A 1 183 ? 2.163 -2.722 7.192 1.00 95.75 183 VAL A CA 1
ATOM 1325 C C . VAL A 1 183 ? 3.236 -2.807 6.120 1.00 95.75 183 VAL A C 1
ATOM 1327 O O . VAL A 1 183 ? 4.418 -2.952 6.440 1.00 95.75 183 VAL A O 1
ATOM 1330 N N . PHE A 1 184 ? 2.821 -2.743 4.865 1.00 94.56 184 PHE A N 1
ATOM 1331 C CA . PHE A 1 184 ? 3.701 -2.757 3.715 1.00 94.56 184 PHE A CA 1
ATOM 1332 C C . PHE A 1 184 ? 3.534 -1.470 2.932 1.00 94.56 184 PHE A C 1
ATOM 1334 O O . PHE A 1 184 ? 2.407 -1.039 2.710 1.00 94.56 184 PHE A O 1
ATOM 1341 N N . GLY A 1 185 ? 4.656 -0.920 2.490 1.00 90.19 185 GLY A N 1
ATOM 1342 C CA . GLY A 1 185 ? 4.689 0.060 1.418 1.00 90.19 185 GLY A CA 1
ATOM 1343 C C . GLY A 1 185 ? 5.483 -0.504 0.253 1.00 90.19 185 GLY A C 1
ATOM 1344 O O . GLY A 1 185 ? 6.499 -1.168 0.485 1.00 90.19 185 GLY A O 1
ATOM 1345 N N . ASP A 1 186 ? 5.059 -0.255 -0.974 1.00 88.56 186 ASP A N 1
ATOM 1346 C CA . ASP A 1 186 ? 5.899 -0.441 -2.151 1.00 88.56 186 ASP A CA 1
ATOM 1347 C C . ASP A 1 186 ? 6.062 0.862 -2.923 1.00 88.56 186 ASP A C 1
ATOM 1349 O O . ASP A 1 186 ? 5.219 1.749 -2.866 1.00 88.56 186 ASP A O 1
ATOM 1353 N N . TYR A 1 187 ? 7.206 1.007 -3.583 1.00 83.62 187 TYR A N 1
ATOM 1354 C CA . TYR A 1 187 ? 7.529 2.185 -4.380 1.00 83.62 187 TYR A CA 1
ATOM 1355 C C . TYR A 1 187 ? 8.545 1.840 -5.466 1.00 83.62 187 TYR A C 1
ATOM 1357 O O . TYR A 1 187 ? 9.245 0.818 -5.405 1.00 83.62 187 TYR A O 1
ATOM 1365 N N . HIS A 1 188 ? 8.642 2.723 -6.456 1.00 80.50 188 HIS A N 1
ATOM 1366 C CA . HIS A 1 188 ? 9.637 2.651 -7.515 1.00 80.50 188 HIS A CA 1
ATOM 1367 C C . HIS A 1 188 ? 10.839 3.539 -7.196 1.00 80.50 188 HIS A C 1
ATOM 1369 O O . HIS A 1 188 ? 10.677 4.646 -6.698 1.00 80.50 188 HIS A O 1
ATOM 1375 N N . ASP A 1 189 ? 12.041 3.071 -7.515 1.00 78.06 189 ASP A N 1
ATOM 1376 C CA . ASP A 1 189 ? 13.264 3.872 -7.557 1.00 78.06 189 ASP A CA 1
ATOM 1377 C C . ASP A 1 189 ? 13.654 4.079 -9.026 1.00 78.06 189 ASP A C 1
ATOM 1379 O O . ASP A 1 189 ? 14.100 3.139 -9.681 1.00 78.06 189 ASP A O 1
ATOM 1383 N N . LEU A 1 190 ? 13.499 5.302 -9.546 1.00 70.19 190 LEU A N 1
ATOM 1384 C CA . LEU A 1 190 ? 13.815 5.647 -10.937 1.00 70.19 190 LEU A CA 1
ATOM 1385 C C . LEU A 1 190 ? 15.309 5.506 -11.253 1.00 70.19 190 LEU A C 1
ATOM 1387 O O . LEU A 1 190 ? 15.648 5.189 -12.390 1.00 70.19 190 LEU A O 1
ATOM 1391 N N . ALA A 1 191 ? 16.205 5.694 -10.277 1.00 69.88 191 ALA A N 1
ATOM 1392 C CA . ALA A 1 191 ? 17.645 5.627 -10.513 1.00 69.88 191 ALA A CA 1
ATOM 1393 C C . ALA A 1 191 ? 18.120 4.192 -10.778 1.00 69.88 191 ALA A C 1
ATOM 1395 O O . ALA A 1 191 ? 19.013 3.972 -11.601 1.00 69.88 191 ALA A O 1
ATOM 1396 N N . SER A 1 192 ? 17.533 3.213 -10.086 1.00 70.81 192 SER A N 1
ATOM 1397 C CA . SER A 1 192 ? 17.801 1.789 -10.324 1.00 70.81 192 SER A CA 1
ATOM 1398 C C . SER A 1 192 ? 16.753 1.103 -11.205 1.00 70.81 192 SER A C 1
ATOM 1400 O O . SER A 1 192 ? 16.974 -0.028 -11.637 1.00 70.81 192 SER A O 1
ATOM 1402 N N . SER A 1 193 ? 15.641 1.785 -11.494 1.00 73.00 193 SER A N 1
ATOM 1403 C CA . SER A 1 193 ? 14.430 1.224 -12.106 1.00 73.00 193 SER A CA 1
ATOM 1404 C C . SER A 1 193 ? 13.936 -0.046 -11.400 1.00 73.00 193 SER A C 1
ATOM 1406 O O . SER A 1 193 ? 13.512 -1.011 -12.038 1.00 73.00 193 SER A O 1
ATOM 1408 N N . ALA A 1 194 ? 14.048 -0.064 -10.070 1.00 78.38 194 ALA A N 1
ATOM 1409 C CA . ALA A 1 194 ? 13.695 -1.200 -9.230 1.00 78.38 194 ALA A CA 1
ATOM 1410 C C . ALA A 1 194 ? 12.437 -0.916 -8.409 1.00 78.38 194 ALA A C 1
ATOM 1412 O O . ALA A 1 194 ? 12.123 0.228 -8.078 1.00 78.38 194 ALA A O 1
ATOM 1413 N N . MET A 1 195 ? 11.742 -1.989 -8.037 1.00 84.94 195 MET A N 1
ATOM 1414 C CA . MET A 1 195 ? 10.665 -1.938 -7.057 1.00 84.94 195 MET A CA 1
ATOM 1415 C C . MET A 1 195 ? 11.133 -2.411 -5.698 1.00 84.94 195 MET A C 1
ATOM 1417 O O . MET A 1 195 ? 11.730 -3.487 -5.565 1.00 84.94 195 MET A O 1
ATOM 1421 N N . TRP A 1 196 ? 10.756 -1.647 -4.688 1.00 87.19 196 TRP A N 1
ATOM 1422 C CA . TRP A 1 196 ? 11.130 -1.897 -3.313 1.00 87.19 196 TRP A CA 1
ATOM 1423 C C . TRP A 1 196 ? 9.901 -2.077 -2.442 1.00 87.19 196 TRP A C 1
ATOM 1425 O O . TRP A 1 196 ? 8.921 -1.360 -2.587 1.00 87.19 196 TRP A O 1
ATOM 1435 N N . LEU A 1 197 ? 9.998 -3.009 -1.502 1.00 90.44 197 LEU A N 1
ATOM 1436 C CA . LEU A 1 197 ? 9.049 -3.226 -0.422 1.00 90.44 197 LEU A CA 1
ATOM 1437 C C . LEU A 1 197 ? 9.667 -2.732 0.891 1.00 90.44 197 LEU A C 1
ATOM 1439 O O . LEU A 1 197 ? 10.735 -3.203 1.295 1.00 90.44 197 LEU A O 1
ATOM 1443 N N . VAL A 1 198 ? 8.976 -1.844 1.594 1.00 90.69 198 VAL A N 1
ATOM 1444 C CA . VAL A 1 198 ? 9.218 -1.532 3.008 1.00 90.69 198 VAL A CA 1
ATOM 1445 C C . VAL A 1 198 ? 8.181 -2.225 3.874 1.00 90.69 198 VAL A C 1
ATOM 1447 O O . VAL A 1 198 ? 7.044 -2.449 3.464 1.00 90.69 198 VAL A O 1
ATOM 1450 N N . ARG A 1 199 ? 8.586 -2.603 5.086 1.00 94.00 199 ARG A N 1
ATOM 1451 C CA . ARG A 1 199 ? 7.751 -3.393 5.990 1.00 94.00 199 ARG A CA 1
ATOM 1452 C C . ARG A 1 199 ? 7.876 -2.898 7.422 1.00 94.00 199 ARG A C 1
ATOM 1454 O O . ARG A 1 199 ? 8.984 -2.725 7.924 1.00 94.00 199 ARG A O 1
ATOM 1461 N N . SER A 1 200 ? 6.738 -2.759 8.088 1.00 94.38 200 SER A N 1
ATOM 1462 C CA . SER A 1 200 ? 6.615 -2.638 9.538 1.00 94.38 200 SER A CA 1
ATOM 1463 C C . SER A 1 200 ? 5.880 -3.858 10.072 1.00 94.38 200 SER A C 1
ATOM 1465 O O . SER A 1 200 ? 4.823 -4.204 9.559 1.00 94.38 200 SER A O 1
ATOM 1467 N N . SER A 1 201 ? 6.401 -4.515 11.106 1.00 95.19 201 SER A N 1
ATOM 1468 C CA . SER A 1 201 ? 5.757 -5.688 11.719 1.00 95.19 201 SER A CA 1
ATOM 1469 C C . SER A 1 201 ? 4.916 -5.367 12.961 1.00 95.19 201 SER A C 1
ATOM 1471 O O . SER A 1 201 ? 4.424 -6.286 13.613 1.00 95.19 201 SER A O 1
ATOM 1473 N N . ASP A 1 202 ? 4.795 -4.091 13.335 1.00 93.31 202 ASP A N 1
ATOM 1474 C CA . ASP A 1 202 ? 4.210 -3.636 14.605 1.00 93.31 202 ASP A CA 1
ATOM 1475 C C . ASP A 1 202 ? 3.240 -2.446 14.435 1.00 93.31 202 ASP A C 1
ATOM 1477 O O . ASP A 1 202 ? 3.095 -1.579 15.312 1.00 93.31 202 ASP A O 1
ATOM 1481 N N . GLY A 1 203 ? 2.554 -2.412 13.291 1.00 92.88 203 GLY A N 1
ATOM 1482 C CA . GLY A 1 203 ? 1.532 -1.420 12.976 1.00 92.88 203 GLY A CA 1
ATOM 1483 C C . GLY A 1 203 ? 2.091 -0.016 12.780 1.00 92.88 203 GLY A C 1
ATOM 1484 O O . GLY A 1 203 ? 1.554 0.932 13.362 1.00 92.88 203 GLY A O 1
ATOM 1485 N N . GLY A 1 204 ? 3.186 0.102 12.025 1.00 90.38 204 GLY A N 1
ATOM 1486 C CA . GLY A 1 204 ? 3.837 1.371 11.700 1.00 90.38 204 GLY A CA 1
ATOM 1487 C C . GLY A 1 204 ? 4.584 1.997 12.879 1.00 90.38 204 GLY A C 1
ATOM 1488 O O . GLY A 1 204 ? 4.792 3.207 12.898 1.00 90.38 204 GLY A O 1
ATOM 1489 N N . THR A 1 205 ? 4.936 1.218 13.911 1.00 89.44 205 THR A N 1
ATOM 1490 C CA . THR A 1 205 ? 5.701 1.742 15.055 1.00 89.44 205 THR A CA 1
ATOM 1491 C C . THR A 1 205 ? 7.201 1.725 14.763 1.00 89.44 205 THR A C 1
ATOM 1493 O O . THR A 1 205 ? 7.898 2.669 15.133 1.00 89.44 205 THR A O 1
ATOM 1496 N N . THR A 1 206 ? 7.688 0.681 14.096 1.00 89.44 206 THR A N 1
ATOM 1497 C CA . THR A 1 206 ? 9.057 0.538 13.596 1.00 89.44 206 THR A CA 1
ATOM 1498 C C . THR A 1 206 ? 9.053 -0.056 12.189 1.00 89.44 206 THR A C 1
ATOM 1500 O O . THR A 1 206 ? 8.131 -0.785 11.819 1.00 89.44 206 THR A O 1
ATOM 1503 N N . TRP A 1 207 ? 10.085 0.257 11.407 1.00 88.19 207 TRP A N 1
ATOM 1504 C CA . TRP A 1 207 ? 10.244 -0.198 10.026 1.00 88.19 207 TRP A CA 1
ATOM 1505 C C . TRP A 1 207 ? 11.565 -0.940 9.845 1.00 88.19 207 TRP A C 1
ATOM 1507 O O . TRP A 1 207 ? 12.563 -0.621 10.500 1.00 88.19 207 TRP A O 1
ATOM 1517 N N . ASP A 1 208 ? 11.567 -1.925 8.949 1.00 88.56 208 ASP A N 1
ATOM 1518 C CA . ASP A 1 208 ? 12.780 -2.628 8.549 1.00 88.56 208 ASP A CA 1
ATOM 1519 C C . ASP A 1 208 ? 13.810 -1.626 8.005 1.00 88.56 208 ASP A C 1
ATOM 1521 O O . ASP A 1 208 ? 13.508 -0.767 7.180 1.00 88.56 208 ASP A O 1
ATOM 1525 N N . THR A 1 209 ? 15.062 -1.738 8.452 1.00 82.06 209 THR A N 1
ATOM 1526 C CA . THR A 1 209 ? 16.117 -0.764 8.112 1.00 82.06 209 THR A CA 1
ATOM 1527 C C . THR A 1 209 ? 16.591 -0.851 6.663 1.00 82.06 209 THR A C 1
ATOM 1529 O O . THR A 1 209 ? 17.375 -0.015 6.219 1.00 82.06 209 THR A O 1
ATOM 1532 N N . THR A 1 210 ? 16.206 -1.905 5.948 1.00 83.69 210 THR A N 1
ATOM 1533 C CA . THR A 1 210 ? 16.623 -2.170 4.572 1.00 83.69 210 THR A CA 1
ATOM 1534 C C . THR A 1 210 ? 15.401 -2.586 3.760 1.00 83.69 210 THR A C 1
ATOM 1536 O O . THR A 1 210 ? 14.803 -3.613 4.085 1.00 83.69 210 THR A O 1
ATOM 1539 N N . PRO A 1 211 ? 15.039 -1.822 2.716 1.00 86.81 211 PRO A N 1
ATOM 1540 C CA . PRO A 1 211 ? 13.981 -2.204 1.789 1.00 86.81 211 PRO A CA 1
ATOM 1541 C C . PRO A 1 211 ? 14.327 -3.485 1.020 1.00 86.81 211 PRO A C 1
ATOM 1543 O O . PRO A 1 211 ? 15.498 -3.798 0.789 1.00 86.81 211 PRO A O 1
ATOM 1546 N N . TYR A 1 212 ? 13.306 -4.228 0.600 1.00 89.19 212 TYR A N 1
ATOM 1547 C CA . TYR A 1 212 ? 13.462 -5.498 -0.107 1.00 89.19 212 TYR A CA 1
ATOM 1548 C C . TYR A 1 212 ? 13.117 -5.352 -1.580 1.00 89.19 212 TYR A C 1
ATOM 1550 O O . TYR A 1 212 ? 12.038 -4.876 -1.914 1.00 89.19 212 TYR A O 1
ATOM 1558 N N . SER A 1 213 ? 14.007 -5.799 -2.461 1.00 89.06 213 SER A N 1
ATOM 1559 C CA . SER A 1 213 ? 13.733 -5.798 -3.898 1.00 89.06 213 SER A CA 1
ATOM 1560 C C . SER A 1 213 ? 12.646 -6.821 -4.227 1.00 89.06 213 SER A C 1
ATOM 1562 O O . SER A 1 213 ? 12.761 -7.984 -3.831 1.00 89.06 213 SER A O 1
ATOM 1564 N N . VAL A 1 214 ? 11.618 -6.410 -4.969 1.00 89.62 214 VAL A N 1
ATOM 1565 C CA . VAL A 1 214 ? 10.537 -7.305 -5.426 1.00 89.62 214 VAL A CA 1
ATOM 1566 C C . VAL A 1 214 ? 11.040 -8.272 -6.499 1.00 89.62 214 VAL A C 1
ATOM 1568 O O . VAL A 1 214 ? 10.720 -9.459 -6.488 1.00 89.62 214 VAL A O 1
ATOM 1571 N N . PHE A 1 215 ? 11.865 -7.780 -7.420 1.00 86.12 215 PHE A N 1
ATOM 1572 C CA . PHE A 1 215 ? 12.486 -8.570 -8.480 1.00 86.12 215 PHE A CA 1
ATOM 1573 C C . PHE A 1 215 ? 13.992 -8.314 -8.534 1.00 86.12 215 PHE A C 1
ATOM 1575 O O . PHE A 1 215 ? 14.523 -7.443 -7.851 1.00 86.12 215 PHE A O 1
ATOM 1582 N N . ASN A 1 216 ? 14.709 -9.093 -9.338 1.00 75.31 216 ASN A N 1
ATOM 1583 C CA . ASN A 1 216 ? 16.108 -8.819 -9.658 1.00 75.31 216 ASN A CA 1
ATOM 1584 C C . ASN A 1 216 ? 16.377 -9.117 -11.138 1.00 75.31 216 ASN A C 1
ATOM 1586 O O . ASN A 1 216 ? 15.681 -9.942 -11.741 1.00 75.31 216 ASN A O 1
ATOM 1590 N N . SER A 1 217 ? 17.427 -8.511 -11.691 1.00 68.62 217 SER A N 1
ATOM 1591 C CA . SER A 1 217 ? 17.804 -8.619 -13.109 1.00 68.62 217 SER A CA 1
ATOM 1592 C C . SER A 1 217 ? 18.189 -10.033 -13.574 1.00 68.62 217 SER A C 1
ATOM 1594 O O . SER A 1 217 ? 18.361 -10.267 -14.766 1.00 68.62 217 SER A O 1
ATOM 1596 N N . THR A 1 218 ? 18.308 -11.015 -12.669 1.00 71.56 218 THR A N 1
ATOM 1597 C CA . THR A 1 218 ? 18.566 -12.421 -13.045 1.00 71.56 218 THR A CA 1
ATOM 1598 C C . THR A 1 218 ? 17.293 -13.206 -13.361 1.00 71.56 218 THR A C 1
ATOM 1600 O O . THR A 1 218 ? 17.361 -14.273 -13.972 1.00 71.56 218 THR A O 1
ATOM 1603 N N . THR A 1 219 ? 16.128 -12.692 -12.962 1.00 77.31 219 THR A N 1
ATOM 1604 C CA . THR A 1 219 ? 14.826 -13.258 -13.339 1.00 77.31 219 THR A CA 1
ATOM 1605 C C . THR A 1 219 ? 14.403 -12.752 -14.714 1.00 77.31 219 THR A C 1
ATOM 1607 O O . THR A 1 219 ? 14.760 -11.644 -15.105 1.00 77.31 219 THR A O 1
ATOM 1610 N N . THR A 1 220 ? 13.607 -13.535 -15.449 1.00 80.88 220 THR A N 1
ATOM 1611 C CA . THR A 1 220 ? 13.075 -13.097 -16.749 1.00 80.88 220 THR A CA 1
ATOM 1612 C C . THR A 1 220 ? 12.256 -11.815 -16.617 1.00 80.88 220 THR A C 1
ATOM 1614 O O . THR A 1 220 ? 12.435 -10.910 -17.420 1.00 80.88 220 THR A O 1
ATOM 1617 N N . GLN A 1 221 ? 11.405 -11.708 -15.595 1.00 85.25 221 GLN A N 1
ATOM 1618 C CA . GLN A 1 221 ? 10.578 -10.523 -15.365 1.00 85.25 221 GLN A CA 1
ATOM 1619 C C . GLN A 1 221 ? 11.424 -9.321 -14.937 1.00 85.25 221 GLN A C 1
ATOM 1621 O O . GLN A 1 221 ? 11.230 -8.235 -15.470 1.00 85.25 221 GLN A O 1
ATOM 1626 N N . GLY A 1 222 ? 12.417 -9.503 -14.060 1.00 79.94 222 GLY A N 1
ATOM 1627 C CA . GLY A 1 222 ? 13.330 -8.419 -13.690 1.00 79.94 222 GLY A CA 1
ATOM 1628 C C . GLY A 1 222 ? 14.134 -7.897 -14.881 1.00 79.94 222 GLY A C 1
ATOM 1629 O O . GLY A 1 222 ? 14.140 -6.700 -15.126 1.00 79.94 222 GLY A O 1
ATOM 1630 N N . ALA A 1 223 ? 14.673 -8.785 -15.722 1.00 77.06 223 ALA A N 1
ATOM 1631 C CA . ALA A 1 223 ? 15.336 -8.394 -16.970 1.00 77.06 223 ALA A CA 1
ATOM 1632 C C . ALA A 1 223 ? 14.399 -7.701 -17.982 1.00 77.06 223 ALA A C 1
ATOM 1634 O O . ALA A 1 223 ? 14.879 -7.088 -18.926 1.00 77.06 223 ALA A O 1
ATOM 1635 N N . ARG A 1 224 ? 13.075 -7.819 -17.821 1.00 79.75 224 ARG A N 1
ATOM 1636 C CA . ARG A 1 224 ? 12.052 -7.110 -18.610 1.00 79.75 224 ARG A CA 1
ATOM 1637 C C . ARG A 1 224 ? 11.485 -5.878 -17.896 1.00 79.75 224 ARG A C 1
ATOM 1639 O O . ARG A 1 224 ? 10.612 -5.217 -18.445 1.00 79.75 224 ARG A O 1
ATOM 1646 N N . SER A 1 225 ? 11.962 -5.584 -16.693 1.00 80.31 225 SER A N 1
ATOM 1647 C CA . SER A 1 225 ? 11.559 -4.432 -15.875 1.00 80.31 225 SER A CA 1
ATOM 1648 C C . SER A 1 225 ? 12.689 -3.407 -15.736 1.00 80.31 225 SER A C 1
ATOM 1650 O O . SER A 1 225 ? 12.445 -2.250 -15.395 1.00 80.31 225 SER A O 1
ATOM 1652 N N . ASP A 1 226 ? 13.924 -3.818 -16.046 1.00 71.25 226 ASP A N 1
ATOM 1653 C CA . ASP A 1 226 ? 15.096 -2.952 -16.046 1.00 71.25 226 ASP A CA 1
ATOM 1654 C C . ASP A 1 226 ? 14.864 -1.704 -16.926 1.00 71.25 226 ASP A C 1
ATOM 1656 O O . ASP A 1 226 ? 14.446 -1.789 -18.082 1.00 71.25 226 ASP A O 1
ATOM 1660 N N . CYS A 1 227 ? 15.214 -0.538 -16.380 1.00 69.12 227 CYS A N 1
ATOM 1661 C CA . CYS A 1 227 ? 15.229 0.778 -17.027 1.00 69.12 227 CYS A CA 1
ATOM 1662 C C . CYS A 1 227 ? 13.905 1.521 -17.287 1.00 69.12 227 CYS A C 1
ATOM 1664 O O . CYS A 1 227 ? 13.985 2.641 -17.798 1.00 69.12 227 CYS A O 1
ATOM 1666 N N . ASN A 1 228 ? 12.728 0.969 -16.963 1.00 76.00 228 ASN A N 1
ATOM 1667 C CA . ASN A 1 228 ? 11.485 1.752 -16.887 1.00 76.00 228 ASN A CA 1
ATOM 1668 C C . ASN A 1 228 ? 10.359 0.944 -16.212 1.00 76.00 228 ASN A C 1
ATOM 1670 O O . ASN A 1 228 ? 9.730 0.115 -16.869 1.00 76.00 228 ASN A O 1
ATOM 1674 N N . THR A 1 229 ? 10.107 1.172 -14.920 1.00 79.94 229 THR A N 1
ATOM 1675 C CA . THR A 1 229 ? 9.050 0.490 -14.155 1.00 79.94 229 THR A CA 1
ATOM 1676 C C . THR A 1 229 ? 8.088 1.503 -13.526 1.00 79.94 229 THR A C 1
ATOM 1678 O O . THR A 1 229 ? 8.492 2.581 -13.100 1.00 79.94 229 THR A O 1
ATOM 1681 N N . ILE A 1 230 ? 6.800 1.161 -13.466 1.00 80.06 230 ILE A N 1
ATOM 1682 C CA . ILE A 1 230 ? 5.780 1.889 -12.701 1.00 80.06 230 ILE A CA 1
ATOM 1683 C C . ILE A 1 230 ? 5.069 0.905 -11.778 1.00 80.06 230 ILE A C 1
ATOM 1685 O O . ILE A 1 230 ? 4.533 -0.105 -12.246 1.00 80.06 230 ILE A O 1
ATOM 1689 N N . VAL A 1 231 ? 5.027 1.220 -10.482 1.00 83.38 231 VAL A N 1
ATOM 1690 C CA . VAL A 1 231 ? 4.287 0.429 -9.492 1.00 83.38 231 VAL A CA 1
ATOM 1691 C C . VAL A 1 231 ? 2.786 0.508 -9.760 1.00 83.38 231 VAL A C 1
ATOM 1693 O O . VAL A 1 231 ? 2.218 1.589 -9.917 1.00 83.38 231 VAL A O 1
ATOM 1696 N N . GLY A 1 232 ? 2.148 -0.657 -9.805 1.00 81.19 232 GLY A N 1
ATOM 1697 C CA . GLY A 1 232 ? 0.711 -0.814 -9.994 1.00 81.19 232 GLY A CA 1
ATOM 1698 C C . GLY A 1 232 ? -0.081 -0.867 -8.694 1.00 81.19 232 GLY A C 1
ATOM 1699 O O . GLY A 1 232 ? -1.231 -0.429 -8.669 1.00 81.19 232 GLY A O 1
ATOM 1700 N N . GLY A 1 233 ? 0.541 -1.384 -7.635 1.00 87.19 233 GLY A N 1
ATOM 1701 C CA . GLY A 1 233 ? 0.027 -1.388 -6.274 1.00 87.19 233 GLY A CA 1
ATOM 1702 C C . GLY A 1 233 ? 0.347 -2.664 -5.509 1.00 87.19 233 GLY A C 1
ATOM 1703 O O . GLY A 1 233 ? 0.830 -3.654 -6.064 1.00 87.19 233 GLY A O 1
ATOM 1704 N N . ILE A 1 234 ? -0.007 -2.641 -4.227 1.00 92.00 234 ILE A N 1
ATOM 1705 C CA . ILE A 1 234 ? 0.177 -3.738 -3.283 1.00 92.00 234 ILE A CA 1
ATOM 1706 C C . ILE A 1 234 ? -1.162 -4.192 -2.701 1.00 92.00 234 ILE A C 1
ATOM 1708 O O . ILE A 1 234 ? -2.047 -3.391 -2.408 1.00 92.00 234 ILE A O 1
ATOM 1712 N N . ALA A 1 235 ? -1.318 -5.500 -2.518 1.00 93.94 235 ALA A N 1
ATOM 1713 C CA . ALA A 1 235 ? -2.446 -6.073 -1.798 1.00 93.94 235 ALA A CA 1
ATOM 1714 C C . ALA A 1 235 ? -2.034 -7.327 -1.040 1.00 93.94 235 ALA A C 1
ATOM 1716 O O . ALA A 1 235 ? -1.132 -8.058 -1.435 1.00 93.94 235 ALA A O 1
ATOM 1717 N N . THR A 1 236 ? -2.743 -7.630 0.034 1.00 94.94 236 THR A N 1
ATOM 1718 C CA . THR A 1 236 ? -2.514 -8.819 0.847 1.00 94.94 236 THR A CA 1
ATOM 1719 C C . THR A 1 236 ? -3.781 -9.653 0.937 1.00 94.94 236 THR A C 1
ATOM 1721 O O . THR A 1 236 ? -4.883 -9.131 1.101 1.00 94.94 236 THR A O 1
ATOM 1724 N N . ASP A 1 237 ? -3.637 -10.973 0.834 1.00 94.19 237 ASP A N 1
ATOM 1725 C CA . ASP A 1 237 ? -4.745 -11.902 1.041 1.00 94.19 237 ASP A CA 1
ATOM 1726 C C . ASP A 1 237 ? -5.143 -11.883 2.522 1.00 94.19 237 ASP A C 1
ATOM 1728 O O . ASP A 1 237 ? -4.390 -12.333 3.395 1.00 94.19 237 ASP A O 1
ATOM 1732 N N . LYS A 1 238 ? -6.334 -11.361 2.835 1.00 90.50 238 LYS A N 1
ATOM 1733 C CA . LYS A 1 238 ? -6.795 -11.272 4.223 1.00 90.50 238 LYS A CA 1
ATOM 1734 C C . LYS A 1 238 ? -7.510 -12.550 4.652 1.00 90.50 238 LYS A C 1
ATOM 1736 O O . LYS A 1 238 ? -7.502 -12.864 5.850 1.00 90.50 238 LYS A O 1
ATOM 1741 N N . ARG A 1 239 ? -8.169 -13.287 3.754 1.00 86.69 239 ARG A N 1
ATOM 1742 C CA . ARG A 1 239 ? -9.131 -14.349 4.130 1.00 86.69 239 ARG A CA 1
ATOM 1743 C C . ARG A 1 239 ? -9.072 -15.637 3.315 1.00 86.69 239 ARG A C 1
ATOM 1745 O O . ARG A 1 239 ? -9.593 -16.642 3.806 1.00 86.69 239 ARG A O 1
ATOM 1752 N N . GLY A 1 240 ? -8.449 -15.629 2.151 1.00 84.81 240 GLY A N 1
ATOM 1753 C CA . GLY A 1 240 ? -8.358 -16.749 1.230 1.00 84.81 240 GLY A CA 1
ATOM 1754 C C . GLY A 1 240 ? -7.510 -17.914 1.740 1.00 84.81 240 GLY A C 1
ATOM 1755 O O . GLY A 1 240 ? -7.135 -18.018 2.911 1.00 84.81 240 GLY A O 1
ATOM 1756 N N . ALA A 1 241 ? -7.212 -18.852 0.842 1.00 87.75 241 ALA A N 1
ATOM 1757 C CA . ALA A 1 241 ? -6.379 -20.015 1.156 1.00 87.75 241 ALA A CA 1
ATOM 1758 C C . ALA A 1 241 ? -4.913 -19.642 1.444 1.00 87.75 241 ALA A C 1
ATOM 1760 O O . ALA A 1 241 ? -4.188 -20.448 2.029 1.00 87.75 241 ALA A O 1
ATOM 1761 N N . HIS A 1 242 ? -4.495 -18.433 1.062 1.00 92.25 242 HIS A N 1
ATOM 1762 C CA . HIS A 1 242 ? -3.132 -17.933 1.179 1.00 92.25 242 HIS A CA 1
ATOM 1763 C C . HIS A 1 242 ? -3.069 -16.701 2.092 1.00 92.25 242 HIS A C 1
ATOM 1765 O O . HIS A 1 242 ? -2.354 -15.755 1.790 1.00 92.25 242 HIS A O 1
ATOM 1771 N N . LYS A 1 243 ? -3.807 -16.697 3.216 1.00 91.62 243 LYS A N 1
ATOM 1772 C CA . LYS A 1 243 ? -3.832 -15.564 4.166 1.00 91.62 243 LYS A CA 1
ATOM 1773 C C . LYS A 1 243 ? -2.422 -15.088 4.510 1.00 91.62 243 LYS A C 1
ATOM 1775 O O . LYS A 1 243 ? -1.608 -15.870 4.998 1.00 91.62 243 LYS A O 1
ATOM 1780 N N . GLY A 1 244 ? -2.173 -13.802 4.304 1.00 93.94 244 GLY A N 1
ATOM 1781 C CA . GLY A 1 244 ? -0.875 -13.170 4.507 1.00 93.94 244 GLY A CA 1
ATOM 1782 C C . GLY A 1 244 ? 0.022 -13.178 3.271 1.00 93.94 244 GLY A C 1
ATOM 1783 O O . GLY A 1 244 ? 1.104 -12.600 3.323 1.00 93.94 244 GLY A O 1
ATOM 1784 N N . ARG A 1 245 ? -0.408 -13.770 2.152 1.00 96.81 245 ARG A N 1
ATOM 1785 C CA . ARG A 1 245 ? 0.282 -13.605 0.876 1.00 96.81 245 ARG A CA 1
ATOM 1786 C C . ARG A 1 245 ? 0.199 -12.153 0.444 1.00 96.81 245 ARG A C 1
ATOM 1788 O O . ARG A 1 245 ? -0.893 -11.595 0.365 1.00 96.81 245 ARG A O 1
ATOM 1795 N N . VAL A 1 246 ? 1.351 -11.580 0.139 1.00 96.62 246 VAL A N 1
ATOM 1796 C CA . VAL A 1 246 ? 1.498 -10.236 -0.415 1.00 96.62 246 VAL A CA 1
ATOM 1797 C C . VAL A 1 246 ? 1.563 -10.353 -1.930 1.00 96.62 246 VAL A C 1
ATOM 1799 O O . VAL A 1 246 ? 2.277 -11.215 -2.435 1.00 96.62 246 VAL A O 1
ATOM 1802 N N . TYR A 1 247 ? 0.834 -9.502 -2.636 1.00 95.19 247 TYR A N 1
ATOM 1803 C CA . TYR A 1 247 ? 0.859 -9.322 -4.080 1.00 95.19 247 TYR A CA 1
ATOM 1804 C C . TYR A 1 247 ? 1.322 -7.908 -4.385 1.00 95.19 247 TYR A C 1
ATOM 1806 O O . TYR A 1 247 ? 0.871 -6.968 -3.740 1.00 95.19 247 TYR A O 1
ATOM 1814 N N . VAL A 1 248 ? 2.171 -7.772 -5.390 1.00 93.06 248 VAL A N 1
ATOM 1815 C CA . VAL A 1 248 ? 2.612 -6.490 -5.939 1.00 93.06 248 VAL A CA 1
ATOM 1816 C C . VAL A 1 248 ? 2.488 -6.553 -7.452 1.00 93.06 248 VAL A C 1
ATOM 1818 O O . VAL A 1 248 ? 2.821 -7.576 -8.058 1.00 93.06 248 VAL A O 1
ATOM 1821 N N . THR A 1 249 ? 1.979 -5.497 -8.067 1.00 91.06 249 THR A N 1
ATOM 1822 C CA . THR A 1 249 ? 1.869 -5.377 -9.525 1.00 91.06 249 THR A CA 1
ATOM 1823 C C . THR A 1 249 ? 2.734 -4.240 -10.018 1.00 91.06 249 THR A C 1
ATOM 1825 O O . THR A 1 249 ? 2.977 -3.265 -9.309 1.00 91.06 249 THR A O 1
ATOM 1828 N N . TRP A 1 250 ? 3.206 -4.363 -11.251 1.00 88.00 250 TRP A N 1
ATOM 1829 C CA . TRP A 1 250 ? 3.887 -3.271 -11.925 1.00 88.00 250 TRP A CA 1
ATOM 1830 C C . TRP A 1 250 ? 3.769 -3.387 -13.422 1.00 88.00 250 TRP A C 1
ATOM 1832 O O . TRP A 1 250 ? 3.474 -4.454 -13.965 1.00 88.00 250 TRP A O 1
ATOM 1842 N N . SER A 1 251 ? 4.025 -2.266 -14.075 1.00 84.75 251 SER A N 1
ATOM 1843 C CA . SER A 1 251 ? 4.190 -2.203 -15.512 1.00 84.75 251 SER A CA 1
ATOM 1844 C C . SER A 1 251 ? 5.621 -1.837 -15.865 1.00 84.75 251 SER A C 1
ATOM 1846 O O . SER A 1 251 ? 6.309 -1.171 -15.090 1.00 84.75 251 SER A O 1
ATOM 1848 N N . SER A 1 252 ? 6.068 -2.277 -17.035 1.00 81.25 252 SER A N 1
ATOM 1849 C CA . SER A 1 252 ? 7.322 -1.813 -17.623 1.00 81.25 252 SER A CA 1
ATOM 1850 C C . SER A 1 252 ? 7.149 -1.474 -19.102 1.00 81.25 252 SER A C 1
ATOM 1852 O O . SER A 1 252 ? 6.091 -1.729 -19.688 1.00 81.25 252 SER A O 1
ATOM 1854 N N . SER A 1 253 ? 8.183 -0.864 -19.680 1.00 75.94 253 SER A N 1
ATOM 1855 C CA . SER A 1 253 ? 8.308 -0.656 -21.128 1.00 75.94 253 SER A CA 1
ATOM 1856 C C . SER A 1 253 ? 9.593 -1.279 -21.683 1.00 75.94 253 SER A C 1
ATOM 1858 O O . SER A 1 253 ? 10.549 -1.514 -20.939 1.00 75.94 253 SER A O 1
ATOM 1860 N N . ASP A 1 254 ? 9.606 -1.530 -22.999 1.00 64.88 254 ASP A N 1
ATOM 1861 C CA . ASP A 1 254 ? 10.642 -2.257 -23.748 1.00 64.88 254 ASP A CA 1
ATOM 1862 C C . ASP A 1 254 ? 12.107 -1.983 -23.326 1.00 64.88 254 ASP A C 1
ATOM 1864 O O . ASP A 1 254 ? 12.747 -0.980 -23.670 1.00 64.88 254 ASP A O 1
ATOM 1868 N N . VAL A 1 255 ? 12.676 -2.995 -22.667 1.00 56.84 255 VAL A N 1
ATOM 1869 C CA . VAL A 1 255 ? 14.055 -3.070 -22.168 1.00 56.84 255 VAL A CA 1
ATOM 1870 C C . VAL A 1 255 ? 15.105 -3.190 -23.280 1.00 56.84 255 VAL A C 1
ATOM 1872 O O . VAL A 1 255 ? 16.266 -2.814 -23.090 1.00 56.84 255 VAL A O 1
ATOM 1875 N N . THR A 1 256 ? 14.733 -3.667 -24.471 1.00 53.34 256 THR A N 1
ATOM 1876 C CA . THR A 1 256 ? 15.684 -4.007 -25.548 1.00 53.34 256 THR A CA 1
ATOM 1877 C C . THR A 1 256 ? 16.448 -2.780 -26.057 1.00 53.34 256 THR A C 1
ATOM 1879 O O . THR A 1 256 ? 17.617 -2.872 -26.438 1.00 53.34 256 THR A O 1
ATOM 1882 N N . THR A 1 257 ? 15.811 -1.611 -26.016 1.00 53.66 257 THR A N 1
ATOM 1883 C CA . THR A 1 257 ? 16.434 -0.312 -26.323 1.00 53.66 257 THR A CA 1
ATOM 1884 C C . THR A 1 257 ? 17.316 0.167 -25.193 1.00 53.66 257 THR A C 1
ATOM 1886 O O . THR A 1 257 ? 18.454 0.573 -25.421 1.00 53.66 257 THR A O 1
ATOM 1889 N N . ASN A 1 258 ? 16.789 0.101 -23.970 1.00 53.69 258 ASN A N 1
ATOM 1890 C CA . ASN A 1 258 ? 17.407 0.683 -22.789 1.00 53.69 258 ASN A CA 1
ATOM 1891 C C . ASN A 1 258 ? 18.739 -0.007 -22.461 1.00 53.69 258 ASN A C 1
ATOM 1893 O O . ASN A 1 258 ? 19.700 0.651 -22.071 1.00 53.69 258 ASN A O 1
ATOM 1897 N N . VAL A 1 259 ? 18.853 -1.310 -22.740 1.00 53.53 259 VAL A N 1
ATOM 1898 C CA . VAL A 1 259 ? 20.120 -2.057 -22.636 1.00 53.53 259 VAL A CA 1
ATOM 1899 C C . VAL A 1 259 ? 21.183 -1.537 -23.616 1.00 53.53 259 VAL A C 1
ATOM 1901 O O . VAL A 1 259 ? 22.375 -1.576 -23.313 1.00 53.53 259 VAL A O 1
ATOM 1904 N N . ALA A 1 260 ? 20.782 -1.033 -24.787 1.00 55.66 260 ALA A N 1
ATOM 1905 C CA . ALA A 1 260 ? 21.699 -0.518 -25.803 1.00 55.66 260 ALA A CA 1
ATOM 1906 C C . ALA A 1 260 ? 21.997 0.989 -25.665 1.00 55.66 260 ALA A C 1
ATOM 1908 O O . ALA A 1 260 ? 23.067 1.429 -26.090 1.00 55.66 260 ALA A O 1
ATOM 1909 N N . THR A 1 261 ? 21.077 1.780 -25.098 1.00 58.00 261 THR A N 1
ATOM 1910 C CA . THR A 1 261 ? 21.165 3.255 -25.060 1.00 58.00 261 THR A CA 1
ATOM 1911 C C . THR A 1 261 ? 21.215 3.875 -23.661 1.00 58.00 261 THR A C 1
ATOM 1913 O O . THR A 1 261 ? 21.449 5.078 -23.563 1.00 58.00 261 THR A O 1
ATOM 1916 N N . GLY A 1 262 ? 21.044 3.087 -22.596 1.00 57.53 262 GLY A N 1
ATOM 1917 C CA . GLY A 1 262 ? 20.820 3.569 -21.227 1.00 57.53 262 GLY A CA 1
ATOM 1918 C C . GLY A 1 262 ? 19.330 3.764 -20.915 1.00 57.53 262 GLY A C 1
ATOM 1919 O O . GLY A 1 262 ? 18.515 3.842 -21.839 1.00 57.53 262 GLY A O 1
ATOM 1920 N N . CYS A 1 263 ? 18.980 3.817 -19.623 1.00 63.84 263 CYS A N 1
ATOM 1921 C CA . CYS A 1 263 ? 17.602 4.017 -19.171 1.00 63.84 263 CYS A CA 1
ATOM 1922 C C . CYS A 1 263 ? 17.074 5.394 -19.607 1.00 63.84 263 CYS A C 1
ATOM 1924 O O . CYS A 1 263 ? 17.801 6.390 -19.569 1.00 63.84 263 CYS A O 1
ATOM 1926 N N . ASN A 1 264 ? 15.820 5.447 -20.064 1.00 61.53 264 ASN A N 1
ATOM 1927 C CA . ASN A 1 264 ? 15.153 6.699 -20.402 1.00 61.53 264 ASN A CA 1
ATOM 1928 C C . ASN A 1 264 ? 14.218 7.114 -19.260 1.00 61.53 264 ASN A C 1
ATOM 1930 O O . ASN A 1 264 ? 13.018 6.852 -19.304 1.00 61.53 264 ASN A O 1
ATOM 1934 N N . ASP A 1 265 ? 14.762 7.834 -18.283 1.00 59.56 265 ASP A N 1
ATOM 1935 C CA . ASP A 1 265 ? 14.046 8.235 -17.061 1.00 59.56 265 ASP A CA 1
ATOM 1936 C C . ASP A 1 265 ? 12.897 9.236 -17.311 1.00 59.56 265 ASP A C 1
ATOM 1938 O O . ASP A 1 265 ? 12.202 9.640 -16.385 1.00 59.56 265 ASP A O 1
ATOM 1942 N N . THR A 1 266 ? 12.675 9.666 -18.561 1.00 60.94 266 THR A N 1
ATOM 1943 C CA . THR A 1 266 ? 11.548 10.551 -18.913 1.00 60.94 266 THR A CA 1
ATOM 1944 C C . THR A 1 266 ? 10.192 9.849 -18.895 1.00 60.94 266 THR A C 1
ATOM 1946 O O . THR A 1 266 ? 9.177 10.536 -18.984 1.00 60.94 266 THR A O 1
ATOM 1949 N N . GLN A 1 267 ? 10.167 8.510 -18.843 1.00 63.44 267 GLN A N 1
ATOM 1950 C CA . GLN A 1 267 ? 8.952 7.686 -18.909 1.00 63.44 267 GLN A CA 1
ATOM 1951 C C . GLN A 1 267 ? 8.046 7.988 -20.123 1.00 63.44 267 GLN A C 1
ATOM 1953 O O . GLN A 1 267 ? 6.866 7.659 -20.126 1.00 63.44 267 GLN A O 1
ATOM 1958 N N . ALA A 1 268 ? 8.582 8.601 -21.184 1.00 62.22 268 ALA A N 1
ATOM 1959 C CA . ALA A 1 268 ? 7.807 9.052 -22.344 1.00 62.22 268 ALA A CA 1
ATOM 1960 C C . ALA A 1 268 ? 7.502 7.938 -23.372 1.00 62.22 268 ALA A C 1
ATOM 1962 O O . ALA A 1 268 ? 7.080 8.230 -24.493 1.00 62.22 268 ALA A O 1
ATOM 1963 N N . GLN A 1 269 ? 7.779 6.678 -23.030 1.00 65.12 269 GLN A N 1
ATOM 1964 C CA . GLN A 1 269 ? 7.503 5.507 -23.864 1.00 65.12 269 GLN A CA 1
ATOM 1965 C C . GLN A 1 269 ? 6.198 4.828 -23.430 1.00 65.12 269 GLN A C 1
ATOM 1967 O O . GLN A 1 269 ? 5.862 4.883 -22.246 1.00 65.12 269 GLN A O 1
ATOM 1972 N N . PRO A 1 270 ? 5.485 4.158 -24.355 1.00 68.38 270 PRO A N 1
ATOM 1973 C CA . PRO A 1 270 ? 4.348 3.334 -23.975 1.00 68.38 270 PRO A CA 1
ATOM 1974 C C . PRO A 1 270 ? 4.822 2.196 -23.070 1.00 68.38 270 PRO A C 1
ATOM 1976 O O . PRO A 1 270 ? 5.801 1.515 -23.380 1.00 68.38 270 PRO A O 1
ATOM 1979 N N . PHE A 1 271 ? 4.120 2.001 -21.959 1.00 77.38 271 PHE A N 1
ATOM 1980 C CA . PHE A 1 271 ? 4.261 0.797 -21.151 1.00 77.38 271 PHE A CA 1
ATOM 1981 C C . PHE A 1 271 ? 3.486 -0.318 -21.849 1.00 77.38 271 PHE A C 1
ATOM 1983 O O . PHE A 1 271 ? 2.382 -0.086 -22.351 1.00 77.38 271 PHE A O 1
ATOM 1990 N N . ASP A 1 272 ? 4.087 -1.501 -21.923 1.00 76.00 272 ASP A N 1
ATOM 1991 C CA . ASP A 1 272 ? 3.643 -2.613 -22.771 1.00 76.00 272 ASP A CA 1
ATOM 1992 C C . ASP A 1 272 ? 3.665 -3.972 -22.055 1.00 76.00 272 ASP A C 1
ATOM 1994 O O . ASP A 1 272 ? 3.181 -4.978 -22.588 1.00 76.00 272 ASP A O 1
ATOM 1998 N N . HIS A 1 273 ? 4.164 -4.015 -20.821 1.00 79.94 273 HIS A N 1
ATOM 1999 C CA . HIS A 1 273 ? 4.153 -5.200 -19.978 1.00 79.94 273 HIS A CA 1
ATOM 2000 C C . HIS A 1 273 ? 3.472 -4.911 -18.646 1.00 79.94 273 HIS A C 1
ATOM 2002 O O . HIS A 1 273 ? 3.645 -3.838 -18.072 1.00 79.94 273 HIS A O 1
ATOM 2008 N N . VAL A 1 274 ? 2.730 -5.892 -18.132 1.00 86.38 274 VAL A N 1
ATOM 2009 C CA . VAL A 1 274 ? 2.241 -5.906 -16.748 1.00 86.38 274 VAL A CA 1
ATOM 2010 C C . VAL A 1 274 ? 2.667 -7.214 -16.110 1.00 86.38 274 VAL A C 1
ATOM 2012 O O . VAL A 1 274 ? 2.481 -8.288 -16.687 1.00 86.38 274 VAL A O 1
ATOM 2015 N N . PHE A 1 275 ? 3.184 -7.131 -14.894 1.00 88.75 275 PHE A N 1
ATOM 2016 C CA . PHE A 1 275 ? 3.630 -8.270 -14.111 1.00 88.75 275 PHE A CA 1
ATOM 2017 C C . PHE A 1 275 ? 2.943 -8.299 -12.753 1.00 88.75 275 PHE A C 1
ATOM 2019 O O . PHE A 1 275 ? 2.397 -7.305 -12.269 1.00 88.75 275 PHE A O 1
ATOM 2026 N N . ILE A 1 276 ? 3.006 -9.469 -12.129 1.00 92.56 276 ILE A N 1
ATOM 2027 C CA . ILE A 1 276 ? 2.635 -9.663 -10.737 1.00 92.56 276 ILE A CA 1
ATOM 2028 C C . ILE A 1 276 ? 3.730 -10.445 -10.022 1.00 92.56 276 ILE A C 1
ATOM 2030 O O . ILE A 1 276 ? 4.286 -11.413 -10.546 1.00 92.56 276 ILE A O 1
ATOM 2034 N N . GLY A 1 277 ? 4.021 -10.026 -8.801 1.00 93.25 277 GLY A N 1
ATOM 2035 C CA . GLY A 1 277 ? 4.851 -10.732 -7.844 1.00 93.25 277 GLY A CA 1
ATOM 2036 C C . GLY A 1 277 ? 3.995 -11.137 -6.657 1.00 93.25 277 GLY A C 1
ATOM 2037 O O . GLY A 1 277 ? 3.126 -10.374 -6.241 1.00 93.25 277 GLY A O 1
ATOM 2038 N N . TYR A 1 278 ? 4.232 -12.319 -6.093 1.00 95.75 278 TYR A N 1
ATOM 2039 C CA . TYR A 1 278 ? 3.649 -12.676 -4.805 1.00 95.75 278 TYR A CA 1
ATOM 2040 C C . TYR A 1 278 ? 4.666 -13.285 -3.843 1.00 95.75 278 TYR A C 1
ATOM 2042 O O . TYR A 1 278 ? 5.576 -13.998 -4.261 1.00 95.75 278 TYR A O 1
ATOM 2050 N N . SER A 1 279 ? 4.479 -13.044 -2.547 1.00 97.00 279 SER A N 1
ATOM 2051 C CA . SER A 1 279 ? 5.293 -13.600 -1.465 1.00 97.00 279 SER A CA 1
ATOM 2052 C C . SER A 1 279 ? 4.401 -14.193 -0.376 1.00 97.00 279 SER A C 1
ATOM 2054 O O . SER A 1 279 ? 3.489 -13.533 0.117 1.00 97.00 279 SER A O 1
ATOM 2056 N N . ASP A 1 280 ? 4.674 -15.443 0.006 1.00 96.44 280 ASP A N 1
ATOM 2057 C CA . ASP A 1 280 ? 4.013 -16.129 1.128 1.00 96.44 280 ASP A CA 1
ATOM 2058 C C . ASP A 1 280 ? 4.726 -15.901 2.475 1.00 96.44 280 ASP A C 1
ATOM 2060 O O . ASP A 1 280 ? 4.175 -16.208 3.531 1.00 96.44 280 ASP A O 1
ATOM 2064 N N . ASP A 1 281 ? 5.959 -15.391 2.455 1.00 95.94 281 ASP A N 1
ATOM 2065 C CA . ASP A 1 281 ? 6.832 -15.273 3.627 1.00 95.94 281 ASP A CA 1
ATOM 2066 C C . ASP A 1 281 ? 7.051 -13.820 4.093 1.00 95.94 281 ASP A C 1
ATOM 2068 O O . ASP A 1 281 ? 7.542 -13.602 5.208 1.00 95.94 281 ASP A O 1
ATOM 2072 N N . ALA A 1 282 ? 6.604 -12.824 3.317 1.00 94.88 282 ALA A N 1
ATOM 2073 C CA . ALA A 1 282 ? 6.713 -11.402 3.644 1.00 94.88 282 ALA A CA 1
ATOM 2074 C C . ALA A 1 282 ? 6.022 -11.019 4.960 1.00 94.88 282 ALA A C 1
ATOM 2076 O O . ALA A 1 282 ? 6.612 -10.293 5.761 1.00 94.88 282 ALA A O 1
ATOM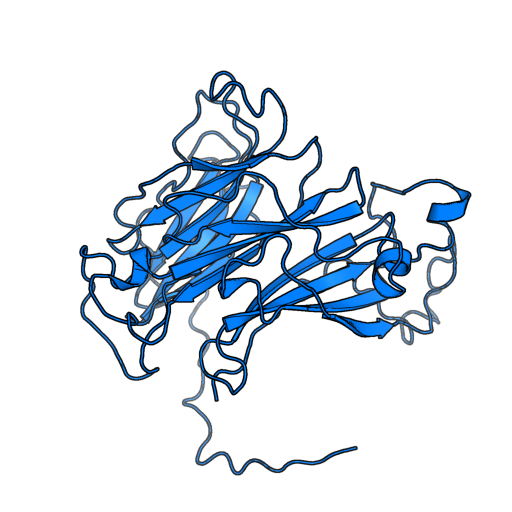 2077 N N . VAL A 1 283 ? 4.827 -11.548 5.239 1.00 94.88 283 VAL A N 1
ATOM 2078 C CA . VAL A 1 283 ? 4.121 -11.314 6.516 1.00 94.88 283 VAL A CA 1
ATOM 2079 C C . VAL A 1 283 ? 4.807 -12.010 7.693 1.00 94.88 283 VAL A C 1
ATOM 2081 O O . VAL A 1 283 ? 4.751 -11.522 8.817 1.00 94.88 283 VAL A O 1
ATOM 2084 N N . THR A 1 284 ? 5.489 -13.132 7.455 1.00 91.31 284 THR A N 1
ATOM 2085 C CA . THR A 1 284 ? 6.136 -13.916 8.524 1.00 91.31 284 THR A CA 1
ATOM 2086 C C . THR A 1 284 ? 7.504 -13.382 8.951 1.00 91.31 284 THR A C 1
ATOM 2088 O O . THR A 1 284 ? 8.121 -13.944 9.853 1.00 91.31 284 THR A O 1
ATOM 2091 N N . GLY A 1 285 ? 7.977 -12.295 8.334 1.00 87.38 285 GLY A N 1
ATOM 2092 C CA . GLY A 1 285 ? 9.228 -11.646 8.722 1.00 87.38 285 GLY A CA 1
ATOM 2093 C C . GLY A 1 285 ? 10.477 -12.181 8.018 1.00 87.38 285 GLY A C 1
ATOM 2094 O O . GLY A 1 285 ? 11.578 -11.917 8.491 1.00 87.38 285 GLY A O 1
ATOM 2095 N N . ALA A 1 286 ? 10.354 -12.922 6.907 1.00 91.75 286 ALA A N 1
ATOM 2096 C CA . ALA A 1 286 ? 11.525 -13.345 6.133 1.00 91.75 286 ALA A CA 1
ATOM 2097 C C . ALA A 1 286 ? 12.346 -12.129 5.654 1.00 91.75 286 ALA A C 1
ATOM 2099 O O . ALA A 1 286 ? 11.775 -11.088 5.309 1.00 91.75 286 ALA A O 1
ATOM 2100 N N . THR A 1 287 ? 13.677 -12.265 5.653 1.00 90.94 287 THR A N 1
ATOM 2101 C CA . THR A 1 287 ? 14.645 -11.203 5.324 1.00 90.94 287 THR A CA 1
ATOM 2102 C C . THR A 1 287 ? 15.778 -11.796 4.464 1.00 90.94 287 THR A C 1
ATOM 2104 O O . THR A 1 287 ? 16.679 -12.436 5.017 1.00 90.94 287 THR A O 1
ATOM 2107 N N . PRO A 1 288 ? 15.768 -11.597 3.129 1.00 91.12 288 PRO A N 1
ATOM 2108 C CA . PRO A 1 288 ? 14.684 -10.993 2.347 1.00 91.12 288 PRO A CA 1
ATOM 2109 C C . PRO A 1 288 ? 13.466 -11.932 2.216 1.00 91.12 288 PRO A C 1
ATOM 2111 O O . PRO A 1 288 ? 13.634 -13.151 2.310 1.00 91.12 288 PRO A O 1
ATOM 2114 N N . PRO A 1 289 ? 12.253 -11.397 1.989 1.00 93.25 289 PRO A N 1
ATOM 2115 C CA . PRO A 1 289 ? 11.121 -12.198 1.539 1.00 93.25 289 PRO A CA 1
ATOM 2116 C C . PRO A 1 289 ? 11.366 -12.759 0.133 1.00 93.25 289 PRO A C 1
ATOM 2118 O O . PRO A 1 289 ? 12.092 -12.173 -0.674 1.00 93.25 289 PRO A O 1
ATOM 2121 N N . THR A 1 290 ? 10.744 -13.895 -0.165 1.00 93.94 290 THR A N 1
ATOM 2122 C CA . THR A 1 290 ? 10.834 -14.556 -1.469 1.00 93.94 290 THR A CA 1
ATOM 2123 C C . THR A 1 290 ? 9.644 -14.166 -2.333 1.00 93.94 290 THR A C 1
ATOM 2125 O O . THR A 1 290 ? 8.498 -14.423 -1.965 1.00 93.94 290 THR A O 1
ATOM 2128 N N . PHE A 1 291 ? 9.916 -13.606 -3.513 1.00 94.19 291 PHE A N 1
ATOM 2129 C CA . PHE A 1 291 ? 8.891 -13.288 -4.502 1.00 94.19 291 PHE A CA 1
ATOM 2130 C C . PHE A 1 291 ? 8.867 -14.293 -5.656 1.00 94.19 291 PHE A C 1
ATOM 2132 O O . PHE A 1 291 ? 9.890 -14.629 -6.256 1.00 94.19 291 PHE A O 1
ATOM 2139 N N . HIS A 1 292 ? 7.662 -14.743 -5.986 1.00 94.50 292 HIS A N 1
ATOM 2140 C CA . HIS A 1 292 ? 7.338 -15.512 -7.176 1.00 94.50 292 HIS A CA 1
ATOM 2141 C C . HIS A 1 292 ? 6.738 -14.572 -8.218 1.00 94.50 292 HIS A C 1
ATOM 2143 O O . HIS A 1 292 ? 5.732 -13.922 -7.945 1.00 94.50 292 HIS A O 1
ATOM 2149 N N . LEU A 1 293 ? 7.353 -14.499 -9.397 1.00 93.12 293 LEU A N 1
ATOM 2150 C CA . LEU A 1 293 ? 7.016 -13.518 -10.430 1.00 93.12 293 LEU A CA 1
ATOM 2151 C C . LEU A 1 293 ? 6.290 -14.185 -11.603 1.00 93.12 293 LEU A C 1
ATOM 2153 O O . LEU A 1 293 ? 6.596 -15.327 -11.955 1.00 93.12 293 LEU A O 1
ATOM 2157 N N . ALA A 1 294 ? 5.357 -13.467 -12.220 1.00 90.44 294 ALA A N 1
ATOM 2158 C CA . ALA A 1 294 ? 4.640 -13.905 -13.409 1.00 90.44 294 ALA A CA 1
ATOM 2159 C C . ALA A 1 294 ? 4.277 -12.726 -14.321 1.00 90.44 294 ALA A C 1
ATOM 2161 O O . ALA A 1 294 ? 3.996 -11.623 -13.854 1.00 90.44 294 ALA A O 1
ATOM 2162 N N . ASP A 1 295 ? 4.241 -12.988 -15.625 1.00 88.31 295 ASP A N 1
ATOM 2163 C CA . ASP A 1 295 ? 3.697 -12.070 -16.623 1.00 88.31 295 ASP A CA 1
ATOM 2164 C C . ASP A 1 295 ? 2.157 -12.093 -16.565 1.00 88.31 295 ASP A C 1
ATOM 2166 O O . ASP A 1 295 ? 1.537 -13.162 -16.568 1.00 88.31 295 ASP A O 1
ATOM 2170 N N . VAL A 1 296 ? 1.536 -10.915 -16.507 1.00 86.12 296 VAL A N 1
ATOM 2171 C CA . VAL A 1 296 ? 0.073 -10.730 -16.530 1.00 86.12 296 VAL A CA 1
ATOM 2172 C C . VAL A 1 296 ? -0.383 -10.318 -17.923 1.00 86.12 296 VAL A C 1
ATOM 2174 O O . VAL A 1 296 ? -1.364 -10.853 -18.444 1.00 86.12 296 VAL A O 1
ATOM 2177 N N . PHE A 1 297 ? 0.335 -9.373 -18.525 1.00 81.94 297 PHE A N 1
ATOM 2178 C CA . PHE A 1 297 ? 0.054 -8.841 -19.847 1.00 81.94 297 PHE A CA 1
ATOM 2179 C C . PHE A 1 297 ? 1.354 -8.522 -20.582 1.00 81.94 297 PHE A C 1
ATOM 2181 O O . PHE A 1 297 ? 2.347 -8.128 -19.975 1.00 81.94 297 PHE A O 1
ATOM 2188 N N . ASP A 1 298 ? 1.311 -8.701 -21.895 1.00 77.50 298 ASP A N 1
ATOM 2189 C CA . ASP A 1 298 ? 2.409 -8.458 -22.819 1.00 77.50 298 ASP A CA 1
ATOM 2190 C C . ASP A 1 298 ? 1.789 -7.991 -24.145 1.00 77.50 298 ASP A C 1
ATOM 2192 O O . ASP A 1 298 ? 1.076 -8.779 -24.780 1.00 77.50 298 ASP A O 1
ATOM 2196 N N . ASP A 1 299 ? 1.959 -6.715 -24.520 1.00 71.31 299 ASP A N 1
ATOM 2197 C CA . ASP A 1 299 ? 1.415 -6.185 -25.776 1.00 71.31 299 ASP A CA 1
ATOM 2198 C C . ASP A 1 299 ? 2.217 -6.742 -26.967 1.00 71.31 299 ASP A C 1
ATOM 2200 O O . ASP A 1 299 ? 3.359 -6.335 -27.198 1.00 71.31 299 ASP A O 1
ATOM 2204 N N . PRO A 1 300 ? 1.629 -7.618 -27.808 1.00 62.47 300 PRO A N 1
ATOM 2205 C CA . PRO A 1 300 ? 2.316 -8.153 -28.982 1.00 62.47 300 PRO A CA 1
ATOM 2206 C C . PRO A 1 300 ? 2.634 -7.082 -30.036 1.00 62.47 300 PRO A C 1
ATOM 2208 O O . PRO A 1 300 ? 3.348 -7.366 -31.001 1.00 62.47 300 PRO A O 1
ATOM 2211 N N . CYS A 1 301 ? 2.059 -5.886 -29.903 1.00 59.50 301 CYS A N 1
ATOM 2212 C CA . CYS A 1 301 ? 2.256 -4.774 -30.813 1.00 59.50 301 CYS A CA 1
ATOM 2213 C C . CYS A 1 301 ? 3.274 -3.743 -30.323 1.00 59.50 301 CYS A C 1
ATOM 2215 O O . CYS A 1 301 ? 3.444 -2.732 -31.011 1.00 59.50 301 CYS A O 1
ATOM 2217 N N . ALA A 1 302 ? 3.944 -3.988 -29.193 1.00 58.59 302 ALA A N 1
ATOM 2218 C CA . ALA A 1 302 ? 5.086 -3.203 -28.754 1.00 58.59 302 ALA A CA 1
ATOM 2219 C C . ALA A 1 302 ? 6.129 -3.156 -29.879 1.00 58.59 302 ALA A C 1
ATOM 2221 O O . ALA A 1 302 ? 6.867 -4.109 -30.143 1.00 58.59 302 ALA A O 1
ATOM 2222 N N . SER A 1 303 ? 6.138 -2.060 -30.637 1.00 48.28 303 SER A N 1
ATOM 2223 C CA . SER A 1 303 ? 7.202 -1.828 -31.594 1.00 48.28 303 SER A CA 1
ATOM 2224 C C . SER A 1 303 ? 8.431 -1.464 -30.789 1.00 48.28 303 SER A C 1
ATOM 2226 O O . SER A 1 303 ? 8.367 -0.532 -29.989 1.00 48.28 303 SER A O 1
ATOM 2228 N N . GLY A 1 304 ? 9.550 -2.128 -31.074 1.00 46.91 304 GLY A N 1
ATOM 2229 C CA . GLY A 1 304 ? 10.848 -1.628 -30.650 1.00 46.91 304 GLY A CA 1
ATOM 2230 C C . GLY A 1 304 ? 11.004 -0.121 -30.943 1.00 46.91 304 GLY A C 1
ATOM 2231 O O . GLY A 1 304 ? 10.275 0.473 -31.749 1.00 46.91 304 GLY A O 1
ATOM 2232 N N . PRO A 1 305 ? 11.977 0.519 -30.303 1.00 39.44 305 PRO A N 1
ATOM 2233 C CA . PRO A 1 305 ? 12.027 1.959 -30.062 1.00 39.44 305 PRO A CA 1
ATOM 2234 C C . PRO A 1 305 ? 11.888 2.814 -31.325 1.00 39.44 305 PRO A C 1
ATOM 2236 O O . PRO A 1 305 ? 12.543 2.576 -32.341 1.00 39.44 305 PRO A O 1
ATOM 2239 N N . GLY A 1 306 ? 11.098 3.890 -31.224 1.00 40.59 306 GLY A N 1
ATOM 2240 C CA . GLY A 1 306 ? 10.990 4.945 -32.243 1.00 40.59 306 GLY A CA 1
ATOM 2241 C C . GLY A 1 306 ? 9.835 4.787 -33.236 1.00 40.59 306 GLY A C 1
ATOM 2242 O O . GLY A 1 306 ? 9.609 5.681 -34.056 1.00 40.59 306 GLY A O 1
ATOM 2243 N N . GLY A 1 307 ? 9.070 3.700 -33.152 1.00 42.78 307 GLY A N 1
ATOM 2244 C CA . GLY A 1 307 ? 7.770 3.605 -33.803 1.00 42.78 307 GLY A CA 1
ATOM 2245 C C . GLY A 1 307 ? 6.713 4.318 -32.968 1.00 42.78 307 GLY A C 1
ATOM 2246 O O . GLY A 1 307 ? 6.209 3.751 -32.011 1.00 42.78 307 GLY A O 1
ATOM 2247 N N . VAL A 1 308 ? 6.331 5.548 -33.325 1.00 45.22 308 VAL A N 1
ATOM 2248 C CA . VAL A 1 308 ? 5.015 6.043 -32.892 1.00 45.22 308 VAL A CA 1
ATOM 2249 C C . VAL A 1 308 ? 3.989 5.101 -33.526 1.00 45.22 308 VAL A C 1
ATOM 2251 O O . VAL A 1 308 ? 4.019 4.962 -34.758 1.00 45.22 308 VAL A O 1
ATOM 2254 N N . PRO A 1 309 ? 3.099 4.449 -32.754 1.00 46.38 309 PRO A N 1
ATOM 2255 C CA . PRO A 1 309 ? 2.043 3.638 -33.334 1.00 46.38 309 PRO A CA 1
ATOM 2256 C C . PRO A 1 309 ? 1.291 4.488 -34.359 1.00 46.38 309 PRO A C 1
ATOM 2258 O O . PRO A 1 309 ? 0.735 5.540 -34.049 1.00 46.38 309 PRO A O 1
ATOM 2261 N N . THR A 1 310 ? 1.313 4.074 -35.623 1.00 48.91 310 THR A N 1
ATOM 2262 C CA . THR A 1 310 ? 0.541 4.756 -36.665 1.00 48.91 310 THR A CA 1
ATOM 2263 C C . THR A 1 310 ? -0.953 4.724 -36.315 1.00 48.91 310 THR A C 1
ATOM 2265 O O . THR A 1 310 ? -1.422 3.818 -35.628 1.00 48.91 310 THR A O 1
ATOM 2268 N N . ALA A 1 311 ? -1.751 5.673 -36.812 1.00 48.34 311 ALA A N 1
ATOM 2269 C CA . ALA A 1 311 ? -3.198 5.709 -36.546 1.00 48.34 311 ALA A CA 1
ATOM 2270 C C . ALA A 1 311 ? -3.944 4.406 -36.935 1.00 48.34 311 ALA A C 1
ATOM 2272 O O . ALA A 1 311 ? -5.041 4.150 -36.451 1.00 48.34 311 ALA A O 1
ATOM 2273 N N . THR A 1 312 ? -3.342 3.568 -37.784 1.00 47.88 312 THR A N 1
ATOM 2274 C CA . THR A 1 312 ? -3.820 2.230 -38.168 1.00 47.88 312 THR A CA 1
ATOM 2275 C C . THR A 1 312 ? -3.495 1.111 -37.169 1.00 47.88 312 THR A C 1
ATOM 2277 O O . THR A 1 312 ? -4.130 0.063 -37.228 1.00 47.88 312 THR A O 1
ATOM 2280 N N . THR A 1 313 ? -2.543 1.313 -36.255 1.00 50.12 313 THR A N 1
ATOM 2281 C CA . THR A 1 313 ? -2.142 0.352 -35.208 1.00 50.12 313 THR A CA 1
ATOM 2282 C C . THR A 1 313 ? -2.763 0.667 -33.839 1.00 50.12 313 THR A C 1
ATOM 2284 O O . THR A 1 313 ? -2.948 -0.243 -33.047 1.00 50.12 313 THR A O 1
ATOM 2287 N N . ILE A 1 314 ? -3.235 1.896 -33.592 1.00 48.94 314 ILE A N 1
ATOM 2288 C CA . ILE A 1 314 ? -3.949 2.287 -32.350 1.00 48.94 314 ILE A CA 1
ATOM 2289 C C . ILE A 1 314 ? -5.217 1.454 -32.064 1.00 48.94 314 ILE A C 1
ATOM 2291 O O . ILE A 1 314 ? -5.634 1.329 -30.920 1.00 48.94 314 ILE A O 1
ATOM 2295 N N . THR A 1 315 ? -5.840 0.842 -33.077 1.00 46.50 315 THR A N 1
ATOM 2296 C CA . THR A 1 315 ? -6.972 -0.085 -32.872 1.00 46.50 315 THR A CA 1
ATOM 2297 C C . THR A 1 315 ? -6.552 -1.518 -32.511 1.00 46.50 315 THR A C 1
ATOM 2299 O O . THR A 1 315 ? -7.420 -2.378 -32.376 1.00 46.50 315 THR A O 1
ATOM 2302 N N . GLN A 1 316 ? -5.247 -1.801 -32.421 1.00 47.09 316 GLN A N 1
ATOM 2303 C CA . GLN A 1 316 ? -4.675 -3.132 -32.161 1.00 47.09 316 GLN A CA 1
ATOM 2304 C C . GLN A 1 316 ? -3.614 -3.145 -31.043 1.00 47.09 316 GLN A C 1
ATOM 2306 O O . GLN A 1 316 ? -3.434 -4.196 -30.441 1.00 47.09 316 GLN A O 1
ATOM 2311 N N . CYS A 1 317 ? -2.958 -2.014 -30.756 1.00 53.19 317 CYS A N 1
ATOM 2312 C CA . CYS A 1 317 ? -1.969 -1.845 -29.680 1.00 53.19 317 CYS A CA 1
ATOM 2313 C C . CYS A 1 317 ? -2.609 -1.194 -28.449 1.00 53.19 317 CYS A C 1
ATOM 2315 O O . CYS A 1 317 ? -3.476 -0.328 -28.608 1.00 53.19 317 CYS A O 1
ATOM 2317 N N . GLN A 1 318 ? -2.169 -1.566 -27.247 1.00 54.44 318 GLN A N 1
ATOM 2318 C CA . GLN A 1 318 ? -2.629 -0.955 -26.001 1.00 54.44 318 GLN A CA 1
ATOM 2319 C C . GLN A 1 318 ? -1.470 -0.251 -25.309 1.00 54.44 318 GLN A C 1
ATOM 2321 O O . GLN A 1 318 ? -0.536 -0.882 -24.839 1.00 54.44 318 GLN A O 1
ATOM 2326 N N . ASP A 1 319 ? -1.570 1.071 -25.231 1.00 54.97 319 ASP A N 1
ATOM 2327 C CA . ASP A 1 319 ? -0.740 1.853 -24.331 1.00 54.97 319 ASP A CA 1
ATOM 2328 C C . ASP A 1 319 ? -1.284 1.681 -22.907 1.00 54.97 319 ASP A C 1
ATOM 2330 O O . ASP A 1 319 ? -2.446 2.019 -22.652 1.00 54.97 319 ASP A O 1
ATOM 2334 N N . VAL A 1 320 ? -0.478 1.109 -22.006 1.00 55.59 320 VAL A N 1
ATOM 2335 C CA . VAL A 1 320 ? -0.790 1.066 -20.568 1.00 55.59 320 VAL A CA 1
ATOM 2336 C C . VAL A 1 320 ? -0.042 2.146 -19.782 1.00 55.59 320 VAL A C 1
ATOM 2338 O O . VAL A 1 320 ? -0.102 2.143 -18.551 1.00 55.59 320 VAL A O 1
ATOM 2341 N N . SER A 1 321 ? 0.641 3.078 -20.466 1.00 50.66 321 SER A N 1
ATOM 2342 C CA . SER A 1 321 ? 1.271 4.224 -19.813 1.00 50.66 321 SER A CA 1
ATOM 2343 C C . SER A 1 321 ? 0.190 5.015 -19.078 1.00 50.66 321 SER A C 1
ATOM 2345 O O . SER A 1 321 ? -0.824 5.395 -19.656 1.00 50.66 321 SER A O 1
ATOM 2347 N N . GLU A 1 322 ? 0.364 5.175 -17.765 1.00 52.03 322 GLU A N 1
ATOM 2348 C CA . GLU A 1 322 ? -0.595 5.818 -16.850 1.00 52.03 322 GLU A CA 1
ATOM 2349 C C . GLU A 1 322 ? -1.794 4.966 -16.379 1.00 52.03 322 GLU A C 1
ATOM 2351 O O . GLU A 1 322 ? -2.687 5.477 -15.699 1.00 52.03 322 GLU A O 1
ATOM 2356 N N . LEU A 1 323 ? -1.827 3.651 -16.635 1.00 53.91 323 LEU A N 1
ATOM 2357 C CA . LEU A 1 323 ? -2.760 2.797 -15.896 1.00 53.91 323 LEU A CA 1
ATOM 2358 C C . LEU A 1 323 ? -2.251 2.589 -14.466 1.00 53.91 323 LEU A C 1
ATOM 2360 O O . LEU A 1 323 ? -1.317 1.824 -14.224 1.00 53.91 323 LEU A O 1
ATOM 2364 N N . PHE A 1 324 ? -2.956 3.190 -13.502 1.00 62.19 324 PHE A N 1
ATOM 2365 C CA . PHE A 1 324 ? -3.074 2.603 -12.171 1.00 62.19 324 PHE A CA 1
ATOM 2366 C C . PHE A 1 324 ? -3.471 1.142 -12.395 1.00 62.19 324 PHE A C 1
ATOM 2368 O O . PHE A 1 324 ? -4.552 0.863 -12.925 1.00 62.19 324 PHE A O 1
ATOM 2375 N N . THR A 1 325 ? -2.586 0.209 -12.055 1.00 65.88 325 THR A N 1
ATOM 2376 C CA . THR A 1 325 ? -2.840 -1.232 -12.158 1.00 65.88 325 THR A CA 1
ATOM 2377 C C . THR A 1 325 ? -3.078 -1.792 -10.757 1.00 65.88 325 THR A C 1
ATOM 2379 O O . THR A 1 325 ? -2.340 -2.688 -10.332 1.00 65.88 325 THR A O 1
ATOM 2382 N N . PRO A 1 326 ? -4.093 -1.269 -10.021 1.00 74.25 326 PRO A N 1
ATOM 2383 C CA . PRO A 1 326 ? -4.299 -1.634 -8.638 1.00 74.25 326 PRO A CA 1
ATOM 2384 C C . PRO A 1 326 ? -4.589 -3.122 -8.571 1.00 74.25 326 PRO A C 1
ATOM 2386 O O . PRO A 1 326 ? -5.367 -3.677 -9.355 1.00 74.25 326 PRO A O 1
ATOM 2389 N N . VAL A 1 327 ? -3.976 -3.765 -7.594 1.00 82.00 327 VAL A N 1
ATOM 2390 C CA . VAL A 1 327 ? -4.310 -5.127 -7.228 1.00 82.00 327 VAL A CA 1
ATOM 2391 C C . VAL A 1 327 ? -5.262 -5.088 -6.043 1.00 82.00 327 VAL A C 1
ATOM 2393 O O . VAL A 1 327 ? -5.122 -4.300 -5.114 1.00 82.00 327 VAL A O 1
ATOM 2396 N N . THR A 1 328 ? -6.269 -5.948 -6.082 1.00 81.88 328 THR A N 1
ATOM 2397 C CA . THR A 1 328 ? -7.112 -6.234 -4.928 1.00 81.88 328 THR A CA 1
ATOM 2398 C C . THR A 1 328 ? -7.294 -7.737 -4.842 1.00 81.88 328 THR A C 1
ATOM 2400 O O . THR A 1 328 ? -7.325 -8.429 -5.864 1.00 81.88 328 THR A O 1
ATOM 2403 N N . VAL A 1 329 ? -7.374 -8.251 -3.622 1.00 81.31 329 VAL A N 1
ATOM 2404 C CA . VAL A 1 329 ? -7.617 -9.669 -3.383 1.00 81.31 329 VAL A CA 1
ATOM 2405 C C . VAL A 1 329 ? -9.078 -9.827 -3.004 1.00 81.31 329 VAL A C 1
ATOM 2407 O O . VAL A 1 329 ? -9.555 -9.175 -2.077 1.00 81.31 329 VAL A O 1
ATOM 2410 N N . ASP A 1 330 ? -9.786 -10.686 -3.737 1.00 74.12 330 ASP A N 1
ATOM 2411 C CA . ASP A 1 330 ? -11.117 -11.107 -3.324 1.00 74.12 330 ASP A CA 1
ATOM 2412 C C . ASP A 1 330 ? -10.996 -11.987 -2.077 1.00 74.12 330 ASP A C 1
ATOM 2414 O O . ASP A 1 330 ? -10.254 -12.968 -2.039 1.00 74.12 330 ASP A O 1
ATOM 2418 N N . ASP A 1 331 ? -11.734 -11.594 -1.054 1.00 64.25 331 ASP A N 1
ATOM 2419 C CA . ASP A 1 331 ? -11.712 -12.154 0.290 1.00 64.25 331 ASP A CA 1
ATOM 2420 C C . ASP A 1 331 ? -12.772 -13.276 0.466 1.00 64.25 331 ASP A C 1
ATOM 2422 O O . ASP A 1 331 ? -13.035 -13.704 1.600 1.00 64.25 331 ASP A O 1
ATOM 2426 N N . ALA A 1 332 ? -13.413 -13.692 -0.639 1.00 55.53 332 ALA A N 1
ATOM 2427 C CA . ALA A 1 332 ? -14.502 -14.676 -0.724 1.00 55.53 332 ALA A CA 1
ATOM 2428 C C . ALA A 1 332 ? -14.089 -16.146 -0.511 1.00 55.53 332 ALA A C 1
ATOM 2430 O O . ALA A 1 332 ? -13.000 -16.574 -0.959 1.00 55.53 332 ALA A O 1
#

Secondary structure (DSSP, 8-state):
--------SS------PPP-----PPTT-EEEEEEE-TTS-EEEEEEEESSSSSSEEEEEEESSSS-----B-SS---SS---EEEEEEEE---S-TT--PPP-TTTTS-EEEEEEEPPPTTS-TT-TTS-EEEEEEESSTTSS-EEEEEEEE-SS-EEEEEEEEEE-TTTTTSTTTGGGEEEEEEEEETTTTEEEEEEESSSSSS--SS-EES--TTSHHHHTTTT-EEEEEEEE-SSSTTTT-EEEEEEE--HHHHHHH---TT--SPP-EEEEEEESSTTTT-SSPPPEEEEEEE-TT-PSTT-PPPTTTTTT----TT----------

Sequence (332 aa):
MITRVANADSPPPAMTFTKNADVGSGKGSNEPQLITDQTGKTYLTWQGDSTVAFPGTLVNSTTDGTSFTTPKAPDPPGTGTELGGDVALATTNWPSFTDTPAPNATGGNGVFWMDLATPPANTSANCAGDPQTRSAVTNDQAATWGNQQSAGCQPALVDREWEDSYTDPAFRGSANARAHTVVFGDYHDLASSAMWLVRSSDGGTTWDTTPYSVFNSTTTQGARSDCNTIVGGIATDKRGAHKGRVYVTWSSSDVTTNVATGCNDTQAQPFDHVFIGYSDDAVTGATPPTFHLADVFDDPCASGPGGVPTATTITQCQDVSELFTPVTVDDA

Radius of gyration: 20.44 Å; chains: 1; bounding box: 51×48×60 Å

pLDDT: mean 73.54, std 18.41, range [21.44, 97.38]